Protein AF-A0A7V9H0N5-F1 (afdb_monomer_lite)

Structure (mmCIF, N/CA/C/O backbone):
data_AF-A0A7V9H0N5-F1
#
_entry.id   AF-A0A7V9H0N5-F1
#
loop_
_atom_site.group_PDB
_atom_site.id
_atom_site.type_symbol
_atom_site.label_atom_id
_atom_site.label_alt_id
_atom_site.label_comp_id
_atom_site.label_asym_id
_atom_site.label_entity_id
_atom_site.label_seq_id
_atom_site.pdbx_PDB_ins_code
_atom_site.Cartn_x
_atom_site.Cartn_y
_atom_site.Cartn_z
_atom_site.occupancy
_atom_site.B_iso_or_equiv
_atom_site.auth_seq_id
_atom_site.auth_comp_id
_atom_site.auth_asym_id
_atom_site.auth_atom_id
_atom_site.pdbx_PDB_model_num
ATOM 1 N N . MET A 1 1 ? -103.494 5.065 17.550 1.00 41.44 1 MET A N 1
ATOM 2 C CA . MET A 1 1 ? -103.631 3.602 17.699 1.00 41.44 1 MET A CA 1
ATOM 3 C C . MET A 1 1 ? -102.426 2.940 17.059 1.00 41.44 1 MET A C 1
ATOM 5 O O . MET A 1 1 ? -102.157 3.242 15.909 1.00 41.44 1 MET A O 1
ATOM 9 N N . SER A 1 2 ? -101.741 2.107 17.848 1.00 44.66 2 SER A N 1
ATOM 10 C CA . SER A 1 2 ? -100.892 0.965 17.468 1.00 44.66 2 SER A CA 1
ATOM 11 C C . SER A 1 2 ? -99.693 1.228 16.536 1.00 44.66 2 SER A C 1
ATOM 13 O O . SER A 1 2 ? -99.854 1.553 15.372 1.00 44.66 2 SER A O 1
ATOM 15 N N . SER A 1 3 ? -98.457 1.212 17.047 1.00 48.31 3 SER A N 1
ATOM 16 C CA . SER A 1 3 ? -97.663 0.015 17.420 1.00 48.31 3 SER A CA 1
ATOM 17 C C . SER A 1 3 ? -96.768 -0.458 16.266 1.00 48.31 3 SER A C 1
ATOM 19 O O . SER A 1 3 ? -97.261 -0.843 15.218 1.00 48.31 3 SER A O 1
ATOM 21 N N . THR A 1 4 ? -95.444 -0.381 16.468 1.00 55.91 4 THR A N 1
ATOM 22 C CA . THR A 1 4 ? -94.530 -1.549 16.582 1.00 55.91 4 THR A CA 1
ATOM 23 C C . THR A 1 4 ? -94.068 -2.033 15.196 1.00 55.91 4 THR A C 1
ATOM 25 O O . THR A 1 4 ? -94.871 -2.461 14.385 1.00 55.91 4 THR A O 1
ATOM 28 N N . THR A 1 5 ? -92.792 -1.984 14.800 1.00 58.91 5 THR A N 1
ATOM 29 C CA . THR A 1 5 ? -91.718 -2.939 15.167 1.00 58.91 5 THR A CA 1
ATOM 30 C C . THR A 1 5 ? -90.490 -2.573 14.307 1.00 58.91 5 THR A C 1
ATOM 32 O O . THR A 1 5 ? -90.624 -2.426 13.100 1.00 58.91 5 THR A O 1
ATOM 35 N N . CYS A 1 6 ? -89.358 -2.164 14.887 1.00 52.78 6 CYS A N 1
ATOM 36 C CA . CYS A 1 6 ? -88.116 -2.937 15.083 1.00 52.78 6 CYS A CA 1
ATOM 37 C C . CYS A 1 6 ? -87.486 -3.598 13.836 1.00 52.78 6 CYS A C 1
ATOM 39 O O . CYS A 1 6 ? -88.023 -4.580 13.339 1.00 52.78 6 CYS A O 1
ATOM 41 N N . TYR A 1 7 ? -86.275 -3.154 13.459 1.00 54.81 7 TYR A N 1
ATOM 42 C CA . TYR A 1 7 ? -85.090 -3.983 13.139 1.00 54.81 7 TYR A CA 1
ATOM 43 C C . TYR A 1 7 ? -83.885 -3.047 12.868 1.00 54.81 7 TYR A C 1
ATOM 45 O O . TYR A 1 7 ? -84.085 -1.992 12.285 1.00 54.81 7 TYR A O 1
ATOM 53 N N . ARG A 1 8 ? -82.600 -3.311 13.130 1.00 56.47 8 ARG A N 1
ATOM 54 C CA . ARG A 1 8 ? -81.812 -4.070 14.119 1.00 56.47 8 ARG A CA 1
ATOM 55 C C . ARG A 1 8 ? -80.340 -3.853 13.696 1.00 56.47 8 ARG A C 1
ATOM 57 O O . ARG A 1 8 ? -80.036 -4.132 12.546 1.00 56.47 8 ARG A O 1
ATOM 64 N N . ARG A 1 9 ? -79.454 -3.538 14.663 1.00 52.78 9 ARG A N 1
ATOM 65 C CA . ARG A 1 9 ? -77.970 -3.738 14.675 1.00 52.78 9 ARG A CA 1
ATOM 66 C C . ARG A 1 9 ? -77.134 -2.987 13.619 1.00 52.78 9 ARG A C 1
ATOM 68 O O . ARG A 1 9 ? -77.563 -2.811 12.501 1.00 52.78 9 ARG A O 1
ATOM 75 N N . ALA A 1 10 ? -75.882 -2.597 13.852 1.00 53.53 10 ALA A N 1
ATOM 76 C CA . ALA A 1 10 ? -74.925 -2.756 14.950 1.00 53.53 10 ALA A CA 1
ATOM 77 C C . ALA A 1 10 ? -73.747 -1.791 14.695 1.00 53.53 10 ALA A C 1
ATOM 79 O O . ALA A 1 10 ? -73.528 -1.392 13.557 1.00 53.53 10 ALA A O 1
ATOM 80 N N . GLY A 1 11 ? -72.936 -1.522 15.724 1.00 51.81 11 GLY A N 1
ATOM 81 C CA . GLY A 1 11 ? -71.591 -0.947 15.565 1.00 51.81 11 GLY A CA 1
ATOM 82 C C . GLY A 1 11 ? -71.388 0.280 16.452 1.00 51.81 11 GLY A C 1
ATOM 83 O O . GLY A 1 11 ? -71.611 1.394 16.019 1.00 51.81 11 GLY A O 1
ATOM 84 N N . ALA A 1 12 ? -71.232 0.137 17.766 1.00 56.91 12 ALA A N 1
ATOM 85 C CA . ALA A 1 12 ? -69.987 -0.233 18.440 1.00 56.91 12 ALA A CA 1
ATOM 86 C C . ALA A 1 12 ? -68.913 0.880 18.428 1.00 56.91 12 ALA A C 1
ATOM 88 O O . ALA A 1 12 ? -68.283 1.144 17.416 1.00 56.91 12 ALA A O 1
ATOM 89 N N . ARG A 1 13 ? -68.641 1.353 19.655 1.00 57.50 13 ARG A N 1
ATOM 90 C CA . ARG A 1 13 ? -67.353 1.807 20.221 1.00 57.50 13 ARG A CA 1
ATOM 91 C C . ARG A 1 13 ? -67.044 3.313 20.233 1.00 57.50 13 ARG A C 1
ATOM 93 O O . ARG A 1 13 ? -66.632 3.929 19.263 1.00 57.50 13 ARG A O 1
ATOM 100 N N . ARG A 1 14 ? -67.214 3.814 21.466 1.00 57.28 14 ARG A N 1
ATOM 101 C CA . ARG A 1 14 ? -66.541 4.911 22.177 1.00 57.28 14 ARG A CA 1
ATOM 102 C C . ARG A 1 14 ? -65.202 5.331 21.579 1.00 57.28 14 ARG A C 1
ATOM 104 O O . ARG A 1 14 ? -64.353 4.495 21.284 1.00 57.28 14 ARG A O 1
ATOM 111 N N . GLY A 1 15 ? -65.032 6.647 21.525 1.00 51.72 15 GLY A N 1
ATOM 112 C CA . GLY A 1 15 ? -63.828 7.304 21.060 1.00 51.72 15 GLY A CA 1
ATOM 113 C C . GLY A 1 15 ? -62.589 7.040 21.909 1.00 51.72 15 GLY A C 1
ATOM 114 O O . GLY A 1 15 ? -62.634 6.685 23.087 1.00 51.72 15 GLY A O 1
ATOM 115 N N . SER A 1 16 ? -61.461 7.280 21.261 1.00 52.88 16 SER A N 1
ATOM 116 C CA . SER A 1 16 ? -60.188 7.639 21.868 1.00 52.88 16 SER A CA 1
ATOM 117 C C . SER A 1 16 ? -59.547 8.689 20.952 1.00 52.88 16 SER A C 1
ATOM 119 O O . SER A 1 16 ? -59.675 8.569 19.731 1.00 52.88 16 SER A O 1
ATOM 121 N N . PRO A 1 17 ? -58.920 9.741 21.500 1.00 58.66 17 PRO A N 1
ATOM 122 C CA . PRO A 1 17 ? -58.321 10.803 20.708 1.00 58.66 17 PRO A CA 1
ATOM 123 C C . PRO A 1 17 ? -56.964 10.306 20.209 1.00 58.66 17 PRO A C 1
ATOM 125 O O . PRO A 1 17 ? -56.058 10.080 21.008 1.00 58.66 17 PRO A O 1
ATOM 128 N N . VAL A 1 18 ? -56.816 10.094 18.902 1.00 53.38 18 VAL A N 1
ATOM 129 C CA . VAL A 1 18 ? -55.550 9.623 18.331 1.00 53.38 18 VAL A CA 1
ATOM 130 C C . VAL A 1 18 ? -55.156 10.482 17.138 1.00 53.38 18 VAL A C 1
ATOM 132 O O . VAL A 1 18 ? -55.964 10.762 16.261 1.00 53.38 18 VAL A O 1
ATOM 135 N N . ALA A 1 19 ? -53.870 10.833 17.160 1.00 52.66 19 ALA A N 1
ATOM 136 C CA . ALA A 1 19 ? -53.061 11.421 16.104 1.00 52.66 19 ALA A CA 1
ATOM 137 C C . ALA A 1 19 ? -53.310 12.906 15.799 1.00 52.66 19 ALA A C 1
ATOM 139 O O . ALA A 1 19 ? -53.902 13.287 14.795 1.00 52.66 19 ALA A O 1
ATOM 140 N N . ARG A 1 20 ? -52.671 13.762 16.611 1.00 53.19 20 ARG A N 1
ATOM 141 C CA . ARG A 1 20 ? -51.925 14.879 16.022 1.00 53.19 20 ARG A CA 1
ATOM 142 C C . ARG A 1 20 ? -50.905 14.260 15.071 1.00 53.19 20 ARG A C 1
ATOM 144 O O . ARG A 1 20 ? -49.973 13.594 15.515 1.00 53.19 20 ARG A O 1
ATOM 151 N N . GLU A 1 21 ? -51.134 14.432 13.782 1.00 54.88 21 GLU A N 1
ATOM 152 C CA . GLU A 1 21 ? -50.185 14.100 12.733 1.00 54.88 21 GLU A CA 1
ATOM 153 C C . GLU A 1 21 ? -49.039 15.113 12.825 1.00 54.88 21 GLU A C 1
ATOM 155 O O . GLU A 1 21 ? -49.048 16.185 12.221 1.00 54.88 21 GLU A O 1
ATOM 160 N N . ASP A 1 22 ? -48.086 14.799 13.702 1.00 51.12 22 ASP A N 1
ATOM 161 C CA . ASP A 1 22 ? -46.785 15.442 13.813 1.00 51.12 22 ASP A CA 1
ATOM 162 C C . ASP A 1 22 ? -46.034 15.127 12.514 1.00 51.12 22 ASP A C 1
ATOM 164 O O . ASP A 1 22 ? -45.249 14.181 12.422 1.00 51.12 22 ASP A O 1
ATOM 168 N N . ARG A 1 23 ? -46.355 15.882 11.455 1.00 58.12 23 ARG A N 1
ATOM 169 C CA . ARG A 1 23 ? -45.582 15.945 10.218 1.00 58.12 23 ARG A CA 1
ATOM 170 C C . ARG A 1 23 ? -44.240 16.562 10.586 1.00 58.12 23 ARG A C 1
ATOM 172 O O . ARG A 1 23 ? -43.990 17.741 10.349 1.00 58.12 23 ARG A O 1
ATOM 179 N N . ARG A 1 24 ? -43.369 15.743 11.175 1.00 57.72 24 ARG A N 1
ATOM 180 C CA . ARG A 1 24 ? -41.942 16.009 11.269 1.00 57.72 24 ARG A CA 1
ATOM 181 C C . ARG A 1 24 ? -41.441 16.055 9.846 1.00 57.72 24 ARG A C 1
ATOM 183 O O . ARG A 1 24 ? -41.150 15.038 9.220 1.00 57.72 24 ARG A O 1
ATOM 190 N N . VAL A 1 25 ? -41.434 17.269 9.320 1.00 57.31 25 VAL A N 1
ATOM 191 C CA . VAL A 1 25 ? -40.698 17.628 8.130 1.00 57.31 25 VAL A CA 1
ATOM 192 C C . VAL A 1 25 ? -39.266 17.197 8.409 1.00 57.31 25 VAL A C 1
ATOM 194 O O . VAL A 1 25 ? -38.568 17.792 9.225 1.00 57.31 25 VAL A O 1
ATOM 197 N N . ARG A 1 26 ? -38.863 16.096 7.779 1.00 58.19 26 ARG A N 1
ATOM 198 C CA . ARG A 1 26 ? -37.488 15.620 7.759 1.00 58.19 26 ARG A CA 1
ATOM 199 C C . ARG A 1 26 ? -36.699 16.584 6.866 1.00 58.19 26 ARG A C 1
ATOM 201 O O . ARG A 1 26 ? -36.417 16.303 5.707 1.00 58.19 26 ARG A O 1
ATOM 208 N N . LEU A 1 27 ? -36.458 17.778 7.394 1.00 60.97 27 LEU A N 1
ATOM 209 C CA . LEU A 1 27 ? -35.547 18.779 6.859 1.00 60.97 27 LEU A CA 1
ATOM 210 C C . LEU A 1 27 ? -34.153 18.386 7.327 1.00 60.97 27 LEU A C 1
ATOM 212 O O . LEU A 1 27 ? -33.704 18.855 8.356 1.00 60.97 27 LEU A O 1
ATOM 216 N N . ASP A 1 28 ? -33.531 17.468 6.597 1.00 58.91 28 ASP A N 1
ATOM 217 C CA . ASP A 1 28 ? -32.073 17.370 6.517 1.00 58.91 28 ASP A CA 1
ATOM 218 C C . ASP A 1 28 ? -31.719 16.485 5.321 1.00 58.91 28 ASP A C 1
ATOM 220 O O . ASP A 1 28 ? -31.425 15.294 5.402 1.00 58.91 28 ASP A O 1
ATOM 224 N N . SER A 1 29 ? -31.814 17.085 4.144 1.00 61.47 29 SER A N 1
ATOM 225 C CA . SER A 1 29 ? -30.901 16.757 3.060 1.00 61.47 29 SER A CA 1
ATOM 226 C C . SER A 1 29 ? -30.242 18.075 2.702 1.00 61.47 29 SER A C 1
ATOM 228 O O . SER A 1 29 ? -30.957 18.982 2.266 1.00 61.47 29 SER A O 1
ATOM 230 N N . PRO A 1 30 ? -28.930 18.243 2.936 1.00 55.75 30 PRO A N 1
ATOM 231 C CA . PRO A 1 30 ? -28.251 19.439 2.480 1.00 55.75 30 PRO A CA 1
ATOM 232 C C . PRO A 1 30 ? -28.384 19.486 0.957 1.00 55.75 30 PRO A C 1
ATOM 234 O O . PRO A 1 30 ? -27.825 18.668 0.229 1.00 55.75 30 PRO A O 1
ATOM 237 N N . VAL A 1 31 ? -29.201 20.425 0.481 1.00 59.47 31 VAL A N 1
ATOM 238 C CA . VAL A 1 31 ? -29.258 20.810 -0.924 1.00 59.47 31 VAL A CA 1
ATOM 239 C C . VAL A 1 31 ? -27.922 21.468 -1.215 1.00 59.47 31 VAL A C 1
ATOM 241 O O . VAL A 1 31 ? -27.696 22.602 -0.807 1.00 59.47 31 VAL A O 1
ATOM 244 N N . ASP A 1 32 ? -27.030 20.736 -1.870 1.00 60.22 32 ASP A N 1
ATOM 245 C CA . ASP A 1 32 ? -25.724 21.228 -2.292 1.00 60.22 32 ASP A CA 1
ATOM 246 C C . ASP A 1 32 ? -25.934 22.224 -3.455 1.00 60.22 32 ASP A C 1
ATOM 248 O O . ASP A 1 32 ? -26.247 21.809 -4.577 1.00 60.22 32 ASP A O 1
ATOM 252 N N . PRO A 1 33 ? -25.841 23.555 -3.250 1.00 53.09 33 PRO A N 1
ATOM 253 C CA . PRO A 1 33 ? -26.214 24.539 -4.255 1.00 53.09 33 PRO A CA 1
ATOM 254 C C . PRO A 1 33 ? -24.982 24.946 -5.062 1.00 53.09 33 PRO A C 1
ATOM 256 O O . PRO A 1 33 ? -24.754 26.120 -5.352 1.00 53.09 33 PRO A O 1
ATOM 259 N N . ARG A 1 34 ? -24.151 23.970 -5.431 1.00 56.66 34 ARG A N 1
ATOM 260 C CA . ARG A 1 34 ? -23.042 24.178 -6.356 1.00 56.66 34 ARG A CA 1
ATOM 261 C C . ARG A 1 34 ? -23.197 23.205 -7.505 1.00 56.66 34 ARG A C 1
ATOM 263 O O . ARG A 1 34 ? -22.622 22.122 -7.525 1.00 56.66 34 ARG A O 1
ATOM 270 N N . ARG A 1 35 ? -23.955 23.653 -8.512 1.00 55.53 35 ARG A N 1
ATOM 271 C CA . ARG A 1 35 ? -23.778 23.227 -9.905 1.00 55.53 35 ARG A CA 1
ATOM 272 C C . ARG A 1 35 ? -22.300 23.387 -10.256 1.00 55.53 35 ARG A C 1
ATOM 274 O O . ARG A 1 35 ? -21.861 24.439 -10.712 1.00 55.53 35 ARG A O 1
ATOM 281 N N . SER A 1 36 ? -21.528 22.338 -10.005 1.00 53.75 36 SER A N 1
ATOM 282 C CA . SER A 1 36 ? -20.182 22.188 -10.522 1.00 53.75 36 SER A CA 1
ATOM 283 C C . SER A 1 36 ? -20.317 21.977 -12.024 1.00 53.75 36 SER A C 1
ATOM 285 O O . SER A 1 36 ? -20.489 20.860 -12.499 1.00 53.75 36 SER A O 1
ATOM 287 N N . PHE A 1 37 ? -20.230 23.075 -12.772 1.00 57.06 37 PHE A N 1
ATOM 288 C CA . PHE A 1 37 ? -20.016 23.089 -14.222 1.00 57.06 37 PHE A CA 1
ATOM 289 C C . PHE A 1 37 ? -18.691 22.426 -14.640 1.00 57.06 37 PHE A C 1
ATOM 291 O O . PHE A 1 37 ? -18.396 22.311 -15.826 1.00 57.06 37 PHE A O 1
ATOM 298 N N . VAL A 1 38 ? -17.894 21.947 -13.685 1.00 62.72 38 VAL A N 1
ATOM 299 C CA . VAL A 1 38 ? -16.748 21.093 -13.961 1.00 62.72 38 VAL A CA 1
ATOM 300 C C . VAL A 1 38 ? -17.259 19.662 -14.073 1.00 62.72 38 VAL A C 1
ATOM 302 O O . VAL A 1 38 ? -17.489 18.985 -13.068 1.00 62.72 38 VAL A O 1
ATOM 305 N N . ARG A 1 39 ? -17.431 19.207 -15.319 1.00 55.25 39 ARG A N 1
ATOM 306 C CA . ARG A 1 39 ? -17.467 17.789 -15.683 1.00 55.25 39 ARG A CA 1
ATOM 307 C C . ARG A 1 39 ? -16.162 17.182 -15.178 1.00 55.25 39 ARG A C 1
ATOM 309 O O . ARG A 1 39 ? -15.154 17.220 -15.876 1.00 55.25 39 ARG A O 1
ATOM 316 N N . ARG A 1 40 ? -16.146 16.695 -13.932 1.00 59.53 40 ARG A N 1
ATOM 317 C CA . ARG A 1 40 ? -15.041 15.865 -13.451 1.00 59.53 40 ARG A CA 1
ATOM 318 C C . ARG A 1 40 ? -14.939 14.722 -14.458 1.00 59.53 40 ARG A C 1
ATOM 320 O O . ARG A 1 40 ? -15.965 14.074 -14.686 1.00 59.53 40 ARG A O 1
ATOM 327 N N . PRO A 1 41 ? -13.796 14.519 -15.131 1.00 60.31 41 PRO A N 1
ATOM 328 C CA . PRO A 1 41 ? -13.643 13.356 -15.985 1.00 60.31 41 PRO A CA 1
ATOM 329 C C . PRO A 1 41 ? -13.932 12.142 -15.103 1.00 60.31 41 PRO A C 1
ATOM 331 O O . PRO A 1 41 ? -13.236 11.909 -14.115 1.00 60.31 41 PRO A O 1
ATOM 334 N N . ALA A 1 42 ? -15.040 11.456 -15.390 1.00 59.91 42 ALA A N 1
ATOM 335 C CA . ALA A 1 42 ? -15.424 10.234 -14.709 1.00 59.91 42 ALA A CA 1
ATOM 336 C C . ALA A 1 42 ? -14.419 9.177 -15.159 1.00 59.91 42 ALA A C 1
ATOM 338 O O . ALA A 1 42 ? -14.580 8.535 -16.193 1.00 59.91 42 ALA A O 1
ATOM 339 N N . TYR A 1 43 ? -13.298 9.129 -14.448 1.00 60.91 43 TYR A N 1
ATOM 340 C CA . TYR A 1 43 ? -12.257 8.150 -14.658 1.00 60.91 43 TYR A CA 1
ATOM 341 C C . TYR A 1 43 ? -12.810 6.798 -14.221 1.00 60.91 43 TYR A C 1
ATOM 343 O O . TYR A 1 43 ? -13.161 6.628 -13.053 1.00 60.91 43 TYR A O 1
ATOM 351 N N . ASP A 1 44 ? -12.948 5.884 -15.178 1.00 65.12 44 ASP A N 1
ATOM 352 C CA . ASP A 1 44 ? -13.618 4.604 -14.990 1.00 65.12 44 ASP A CA 1
ATOM 353 C C . ASP A 1 44 ? -12.823 3.718 -14.007 1.00 65.12 44 ASP A C 1
ATOM 355 O O . ASP A 1 44 ? -11.687 3.310 -14.298 1.00 65.12 44 ASP A O 1
ATOM 359 N N . PRO A 1 45 ? -13.357 3.454 -12.801 1.00 62.72 45 PRO A N 1
ATOM 360 C CA . PRO A 1 45 ? -12.619 2.768 -11.757 1.00 62.72 45 PRO A CA 1
ATOM 361 C C . PRO A 1 45 ? -12.337 1.293 -12.084 1.00 62.72 45 PRO A C 1
ATOM 363 O O . PRO A 1 45 ? -11.425 0.711 -11.484 1.00 62.72 45 PRO A O 1
ATOM 366 N N . ASP A 1 46 ? -13.034 0.684 -13.035 1.00 68.12 46 ASP A N 1
ATOM 367 C CA . ASP A 1 46 ? -12.895 -0.748 -13.306 1.00 68.12 46 ASP A CA 1
ATOM 368 C C . ASP A 1 46 ? -11.689 -1.069 -14.201 1.00 68.12 46 ASP A C 1
ATOM 370 O O . ASP A 1 46 ? -10.992 -2.066 -13.981 1.00 68.12 46 ASP A O 1
ATOM 374 N N . ILE A 1 47 ? -11.358 -0.186 -15.150 1.00 68.19 47 ILE A N 1
ATOM 375 C CA . ILE A 1 47 ? -10.188 -0.339 -16.036 1.00 68.19 47 ILE A CA 1
ATOM 376 C C . ILE A 1 47 ? -8.880 -0.191 -15.253 1.00 68.19 47 ILE A C 1
ATOM 378 O O . ILE A 1 47 ? -7.923 -0.945 -15.441 1.00 68.19 47 ILE A O 1
ATOM 382 N N . PHE A 1 48 ? -8.846 0.756 -14.321 1.00 65.12 48 PHE A N 1
ATOM 383 C CA . PHE A 1 48 ? -7.659 1.023 -13.521 1.00 65.12 48 PHE A CA 1
ATOM 384 C C . PHE A 1 48 ? -7.402 -0.051 -12.457 1.00 65.12 48 PHE A C 1
ATOM 386 O O . PHE A 1 48 ? -6.249 -0.394 -12.214 1.00 65.12 48 PHE A O 1
ATOM 393 N N . GLY A 1 49 ? -8.450 -0.631 -11.857 1.00 67.75 49 GLY A N 1
ATOM 394 C CA . GLY A 1 49 ? -8.289 -1.716 -10.880 1.00 67.75 49 GLY A CA 1
ATOM 395 C C . GLY A 1 49 ? -7.596 -2.941 -11.484 1.00 67.75 49 GLY A C 1
ATOM 396 O O . GLY A 1 49 ? -6.653 -3.476 -10.901 1.00 67.75 49 GLY A O 1
ATOM 397 N N . GLN A 1 50 ? -8.002 -3.312 -12.700 1.00 73.25 50 GLN A N 1
ATOM 398 C CA . GLN A 1 50 ? -7.392 -4.405 -13.461 1.00 73.25 50 GLN A CA 1
ATOM 399 C C . GLN A 1 50 ? -5.950 -4.085 -13.884 1.00 73.25 50 GLN A C 1
ATOM 401 O O . GLN A 1 50 ? -5.086 -4.965 -13.871 1.00 73.25 50 GLN A O 1
ATOM 406 N N . LEU A 1 51 ? -5.662 -2.823 -14.230 1.00 71.44 51 LEU A N 1
ATOM 407 C CA . LEU A 1 51 ? -4.311 -2.375 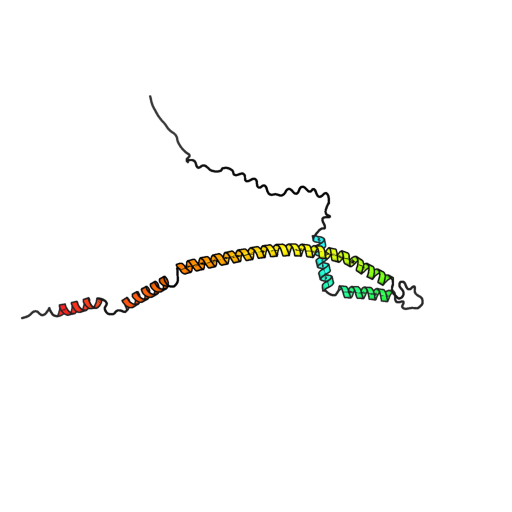-14.568 1.00 71.44 51 LEU A CA 1
ATOM 408 C C . LEU A 1 51 ? -3.372 -2.439 -13.354 1.00 71.44 51 LEU A C 1
ATOM 410 O O . LEU A 1 51 ? -2.271 -2.976 -13.471 1.00 71.44 51 LEU A O 1
ATOM 414 N N . SER A 1 52 ? -3.808 -1.958 -12.185 1.00 68.69 52 SER A N 1
ATOM 415 C CA . SER A 1 52 ? -3.022 -2.013 -10.946 1.00 68.69 52 SER A CA 1
ATOM 416 C C . SER A 1 52 ? -2.701 -3.448 -10.534 1.00 68.69 52 SER A C 1
ATOM 418 O O . SER A 1 52 ? -1.564 -3.740 -10.171 1.00 68.69 52 SER A O 1
ATOM 420 N N . GLU A 1 53 ? -3.665 -4.363 -10.637 1.00 76.06 53 GLU A N 1
ATOM 421 C CA . GLU A 1 53 ? -3.445 -5.774 -10.315 1.00 76.06 53 GLU A CA 1
ATOM 422 C C . GLU A 1 53 ? -2.433 -6.432 -11.267 1.00 76.06 53 GLU A C 1
ATOM 424 O O . GLU A 1 53 ? -1.585 -7.224 -10.844 1.00 76.06 53 GLU A O 1
ATOM 429 N N . ARG A 1 54 ? -2.469 -6.067 -12.555 1.00 76.44 54 ARG A N 1
ATOM 430 C CA . ARG A 1 54 ? -1.472 -6.509 -13.538 1.00 76.44 54 ARG A CA 1
ATOM 431 C C . ARG A 1 54 ? -0.086 -5.964 -13.228 1.00 76.44 54 ARG A C 1
ATOM 433 O O . ARG A 1 54 ? 0.868 -6.735 -13.248 1.00 76.44 54 ARG A O 1
ATOM 440 N N . ILE A 1 55 ? 0.029 -4.670 -12.930 1.00 75.38 55 ILE A N 1
ATOM 441 C CA . ILE A 1 55 ? 1.311 -4.019 -12.625 1.00 75.38 55 ILE A CA 1
ATOM 442 C C . ILE A 1 55 ? 1.919 -4.600 -11.342 1.00 75.38 55 ILE A C 1
ATOM 444 O O . ILE A 1 55 ? 3.100 -4.940 -11.332 1.00 75.38 55 ILE A O 1
ATOM 448 N N . ALA A 1 56 ? 1.117 -4.796 -10.292 1.00 77.88 56 ALA A N 1
ATOM 449 C CA . ALA A 1 56 ? 1.573 -5.392 -9.037 1.00 77.88 56 ALA A CA 1
ATOM 450 C C . ALA A 1 56 ? 2.128 -6.811 -9.248 1.00 77.88 56 ALA A C 1
ATOM 452 O O . ALA A 1 56 ? 3.239 -7.121 -8.812 1.00 77.88 56 ALA A O 1
ATOM 453 N N . ARG A 1 57 ? 1.408 -7.657 -10.000 1.00 78.50 57 ARG A N 1
ATOM 454 C CA . ARG A 1 57 ? 1.892 -8.998 -10.367 1.00 78.50 57 ARG A CA 1
ATOM 455 C C . ARG A 1 57 ? 3.133 -8.950 -11.262 1.00 78.50 57 ARG A C 1
ATOM 457 O O . ARG A 1 57 ? 4.004 -9.812 -11.155 1.00 78.50 57 ARG A O 1
ATOM 464 N N . PHE A 1 58 ? 3.241 -7.949 -12.127 1.00 78.38 58 PHE A N 1
ATOM 465 C CA . PHE A 1 58 ? 4.359 -7.805 -13.054 1.00 78.38 58 PHE A CA 1
ATOM 466 C C . PHE A 1 58 ? 5.666 -7.394 -12.355 1.00 78.38 58 PHE A C 1
ATOM 468 O O . PHE A 1 58 ? 6.713 -7.976 -12.642 1.00 78.38 58 PHE A O 1
ATOM 475 N N . ILE A 1 59 ? 5.602 -6.462 -11.398 1.00 79.50 59 ILE A N 1
ATOM 476 C CA . ILE A 1 59 ? 6.764 -5.998 -10.621 1.00 79.50 59 ILE A CA 1
ATOM 477 C C . ILE A 1 59 ? 7.206 -7.060 -9.598 1.00 79.50 59 ILE A C 1
ATOM 479 O O . ILE A 1 59 ? 8.400 -7.314 -9.462 1.00 79.50 59 ILE A O 1
ATOM 483 N N . GLY A 1 60 ? 6.265 -7.741 -8.933 1.00 73.25 60 GLY A N 1
ATOM 484 C CA . GLY A 1 60 ? 6.579 -8.716 -7.878 1.00 73.25 60 GLY A CA 1
ATOM 485 C C . GLY A 1 60 ? 7.222 -10.027 -8.352 1.00 73.25 60 GLY A C 1
ATOM 486 O O . GLY A 1 60 ? 7.872 -10.706 -7.565 1.00 73.25 60 GLY A O 1
ATOM 487 N N . THR A 1 61 ? 7.087 -10.392 -9.632 1.00 81.06 61 THR A N 1
ATOM 488 C CA . THR A 1 61 ? 7.534 -11.710 -10.138 1.00 81.06 61 THR A CA 1
ATOM 489 C C . THR A 1 61 ? 8.984 -11.701 -10.665 1.00 81.06 61 THR A C 1
ATOM 491 O O . THR A 1 61 ? 9.455 -12.705 -11.189 1.00 81.06 61 THR A O 1
ATOM 494 N N . GLY A 1 62 ? 9.709 -10.573 -10.630 1.00 83.25 62 GLY A N 1
ATOM 495 C CA . GLY A 1 62 ? 11.085 -10.453 -11.163 1.00 83.25 62 GLY A CA 1
ATOM 496 C C . GLY A 1 62 ? 11.216 -10.551 -12.698 1.00 83.25 62 GLY A C 1
ATOM 497 O O . GLY A 1 62 ? 12.244 -10.192 -13.268 1.00 83.25 62 GLY A O 1
ATOM 498 N N . ARG A 1 63 ? 10.149 -10.962 -13.396 1.00 85.56 63 ARG A N 1
ATOM 499 C CA . ARG A 1 63 ? 10.066 -11.100 -14.864 1.00 85.56 63 ARG A CA 1
ATOM 500 C C . ARG A 1 63 ? 10.307 -9.787 -15.611 1.00 85.56 63 ARG A C 1
ATOM 502 O O . ARG A 1 63 ? 10.813 -9.821 -16.729 1.00 85.56 63 ARG A O 1
ATOM 509 N N . PHE A 1 64 ? 9.975 -8.647 -15.001 1.00 85.69 64 PHE A N 1
ATOM 510 C CA . PHE A 1 64 ? 10.254 -7.326 -15.569 1.00 85.69 64 PHE A CA 1
ATOM 511 C C . PHE A 1 64 ? 11.753 -7.096 -15.778 1.00 85.69 64 PHE A C 1
ATOM 513 O O . PHE A 1 64 ? 12.155 -6.673 -16.858 1.00 85.69 64 PHE A O 1
ATOM 520 N N . LEU A 1 65 ? 12.575 -7.432 -14.777 1.00 87.81 65 LEU A N 1
ATOM 521 C CA . LEU A 1 65 ? 14.027 -7.271 -14.860 1.00 87.81 65 LEU A CA 1
ATOM 522 C C . LEU A 1 65 ? 14.601 -8.135 -15.982 1.00 87.81 65 LEU A C 1
ATOM 524 O O . LEU A 1 65 ? 15.358 -7.634 -16.803 1.00 87.81 65 LEU A O 1
ATOM 528 N N . VAL A 1 66 ? 14.160 -9.393 -16.080 1.00 90.75 66 VAL A N 1
ATOM 529 C CA . VAL A 1 66 ? 14.578 -10.305 -17.156 1.00 90.75 66 VAL A CA 1
ATOM 530 C C . VAL A 1 66 ? 14.240 -9.728 -18.532 1.00 90.75 66 VAL A C 1
ATOM 532 O O . VAL A 1 66 ? 15.102 -9.689 -19.405 1.00 90.75 66 VAL A O 1
ATOM 535 N N . TYR A 1 67 ? 13.012 -9.240 -18.727 1.00 90.44 67 TYR A N 1
ATOM 536 C CA . TYR A 1 67 ? 12.601 -8.633 -19.995 1.00 90.44 67 TYR A CA 1
ATOM 537 C C . TYR A 1 67 ? 13.433 -7.388 -20.337 1.00 90.44 67 TYR A C 1
ATOM 539 O O . TYR A 1 67 ? 13.925 -7.273 -21.457 1.00 90.44 67 TYR A O 1
ATOM 547 N N . MET A 1 68 ? 13.649 -6.491 -19.368 1.00 89.88 68 MET A N 1
ATOM 548 C CA . MET A 1 68 ? 14.469 -5.289 -19.555 1.00 89.88 68 MET A CA 1
ATOM 549 C C . MET A 1 68 ? 15.912 -5.632 -19.934 1.00 89.88 68 MET A C 1
ATOM 551 O O . MET A 1 68 ? 16.456 -5.047 -20.868 1.00 89.88 68 MET A O 1
ATOM 555 N N . THR A 1 69 ? 16.520 -6.613 -19.265 1.00 91.31 69 THR A N 1
ATOM 556 C CA . THR A 1 69 ? 17.873 -7.077 -19.589 1.00 91.31 69 THR A CA 1
ATOM 557 C C . THR A 1 69 ? 17.942 -7.683 -20.987 1.00 91.31 69 THR A C 1
ATOM 559 O O . THR A 1 69 ? 18.880 -7.389 -21.722 1.00 91.31 69 THR A O 1
ATOM 562 N N . VAL A 1 70 ? 16.948 -8.482 -21.390 1.00 94.31 70 VAL A N 1
ATOM 563 C CA . VAL A 1 70 ? 16.890 -9.061 -22.742 1.00 94.31 70 VAL A CA 1
ATOM 564 C C . VAL A 1 70 ? 16.786 -7.970 -23.805 1.00 94.31 70 VAL A C 1
ATOM 566 O O . VAL A 1 70 ? 17.513 -8.032 -24.788 1.00 94.31 70 VAL A O 1
ATOM 569 N N . VAL A 1 71 ? 15.940 -6.955 -23.613 1.00 91.31 71 VAL A N 1
ATOM 570 C CA . VAL A 1 71 ? 15.807 -5.839 -24.566 1.00 91.31 71 VAL A CA 1
ATOM 571 C C . VAL A 1 71 ? 17.130 -5.088 -24.728 1.00 91.31 71 VAL A C 1
ATOM 573 O O . VAL A 1 71 ? 17.559 -4.852 -25.856 1.00 91.31 71 VAL A O 1
ATOM 576 N N . VAL A 1 72 ? 17.806 -4.766 -23.620 1.00 90.44 72 VAL A N 1
ATOM 577 C CA . VAL A 1 72 ? 19.128 -4.116 -23.647 1.00 90.44 72 VAL A CA 1
ATOM 578 C C . VAL A 1 72 ? 20.154 -4.997 -24.362 1.00 90.44 72 VAL A C 1
ATOM 580 O O . VAL A 1 72 ? 20.888 -4.518 -25.220 1.00 90.44 72 VAL A O 1
ATOM 583 N N . LEU A 1 73 ? 20.179 -6.296 -24.062 1.00 90.38 73 LEU A N 1
ATOM 584 C CA . LEU A 1 73 ? 21.115 -7.244 -24.662 1.00 90.38 73 LEU A CA 1
ATOM 585 C C . LEU A 1 73 ? 20.875 -7.412 -26.170 1.00 90.38 73 LEU A C 1
ATOM 587 O O . LEU A 1 73 ? 21.828 -7.395 -26.940 1.00 90.38 73 LEU A O 1
ATOM 591 N N . VAL A 1 74 ? 19.614 -7.509 -26.603 1.00 89.06 74 VAL A N 1
ATOM 592 C CA . VAL A 1 74 ? 19.238 -7.554 -28.024 1.00 89.06 74 VAL A CA 1
ATOM 593 C C . VAL A 1 74 ? 19.652 -6.267 -28.735 1.00 89.06 74 VAL A C 1
ATOM 595 O O . VAL A 1 74 ? 20.195 -6.345 -29.833 1.00 89.06 74 VAL A O 1
ATOM 598 N N . TRP A 1 75 ? 19.462 -5.098 -28.114 1.00 86.19 75 TRP A N 1
ATOM 599 C CA . TRP A 1 75 ? 19.886 -3.817 -28.689 1.00 86.19 75 TRP A CA 1
ATOM 600 C C . TRP A 1 75 ? 21.400 -3.738 -28.875 1.00 86.19 75 TRP A C 1
ATOM 602 O O . TRP A 1 75 ? 21.866 -3.310 -29.930 1.00 86.19 75 TRP A O 1
ATOM 612 N N . ILE A 1 76 ? 22.162 -4.176 -27.868 1.00 83.81 76 ILE A N 1
ATOM 613 C CA . ILE A 1 76 ? 23.624 -4.232 -27.934 1.00 83.81 76 ILE A CA 1
ATOM 614 C C . ILE A 1 76 ? 24.056 -5.211 -29.028 1.00 83.81 76 ILE A C 1
ATOM 616 O O . ILE A 1 76 ? 24.860 -4.841 -29.869 1.00 83.81 76 ILE A O 1
ATOM 620 N N . ILE A 1 77 ? 23.501 -6.426 -29.082 1.00 83.38 77 ILE A N 1
ATOM 621 C CA . ILE A 1 77 ? 23.846 -7.423 -30.115 1.00 83.38 77 ILE A CA 1
ATOM 622 C C . ILE A 1 77 ? 23.506 -6.918 -31.523 1.00 83.38 77 ILE A C 1
ATOM 624 O O . ILE A 1 77 ? 24.249 -7.182 -32.462 1.00 83.38 77 ILE A O 1
ATOM 628 N N . TRP A 1 78 ? 22.395 -6.194 -31.673 1.00 78.94 78 TRP A N 1
ATOM 629 C CA . TRP A 1 78 ? 21.983 -5.608 -32.947 1.00 78.94 78 TRP A CA 1
ATOM 630 C C . TRP A 1 78 ? 22.908 -4.468 -33.396 1.00 78.94 78 TRP A C 1
ATOM 632 O O . TRP A 1 78 ? 23.155 -4.323 -34.591 1.00 78.94 78 TRP A O 1
ATOM 642 N N . ASN A 1 79 ? 23.413 -3.661 -32.455 1.00 77.06 79 ASN A N 1
ATOM 643 C CA . ASN A 1 79 ? 24.243 -2.491 -32.754 1.00 77.06 79 ASN A CA 1
ATOM 644 C C . ASN A 1 79 ? 25.749 -2.747 -32.730 1.00 77.06 79 ASN A C 1
ATOM 646 O O . ASN A 1 79 ? 26.469 -1.998 -33.377 1.00 77.06 79 ASN A O 1
ATOM 650 N N . VAL A 1 80 ? 26.241 -3.772 -32.027 1.00 74.81 80 VAL A N 1
ATOM 651 C CA . VAL A 1 80 ? 27.661 -4.148 -32.037 1.00 74.81 80 VAL A CA 1
ATOM 652 C C . VAL A 1 80 ? 27.959 -4.810 -33.385 1.00 74.81 80 VAL A C 1
ATOM 654 O O . VAL A 1 80 ? 27.520 -5.939 -33.629 1.00 74.81 80 VAL A O 1
ATOM 657 N N . PRO A 1 81 ? 28.677 -4.134 -34.298 1.00 62.12 81 PRO A N 1
ATOM 658 C CA . PRO A 1 81 ? 28.876 -4.652 -35.636 1.00 62.12 81 PRO A CA 1
ATOM 659 C C . PRO A 1 81 ? 29.831 -5.844 -35.576 1.00 62.12 81 PRO A C 1
ATOM 661 O O . PRO A 1 81 ? 30.979 -5.736 -35.153 1.00 62.12 81 PRO A O 1
ATOM 664 N N . VAL A 1 82 ? 29.392 -6.997 -36.075 1.00 56.41 82 VAL A N 1
ATOM 665 C CA . VAL A 1 82 ? 30.260 -8.168 -36.302 1.00 56.41 82 VAL A CA 1
ATOM 666 C C . VAL A 1 82 ? 31.118 -7.969 -37.575 1.00 56.41 82 VAL A C 1
ATOM 668 O O . VAL A 1 82 ? 31.323 -8.897 -38.351 1.00 56.41 82 VAL A O 1
ATOM 671 N N . GLY A 1 83 ? 31.605 -6.755 -37.864 1.00 53.78 83 GLY A N 1
ATOM 672 C CA . GLY A 1 83 ? 32.498 -6.536 -39.008 1.00 53.78 83 GLY A CA 1
ATOM 673 C C . GLY A 1 83 ? 32.795 -5.073 -39.374 1.00 53.78 83 GLY A C 1
ATOM 674 O O . GLY A 1 83 ? 31.984 -4.199 -39.079 1.00 53.78 83 GLY A O 1
ATOM 675 N N . PRO A 1 84 ? 33.933 -4.820 -40.054 1.00 55.06 84 PRO A N 1
ATOM 676 C CA . PRO A 1 84 ? 34.511 -3.485 -40.267 1.00 55.06 84 PRO A CA 1
ATOM 677 C C . PRO A 1 84 ? 33.751 -2.555 -41.235 1.00 55.06 84 PRO A C 1
ATOM 679 O O . PRO A 1 84 ? 34.032 -1.364 -41.239 1.00 55.06 84 PRO A O 1
ATOM 682 N N . ASP A 1 85 ? 32.776 -3.054 -42.007 1.00 59.31 85 ASP A N 1
ATOM 683 C CA . ASP A 1 85 ? 32.166 -2.311 -43.131 1.00 59.31 85 ASP A CA 1
ATOM 684 C C . ASP A 1 85 ? 30.626 -2.204 -43.077 1.00 59.31 85 ASP A C 1
ATOM 686 O O . ASP A 1 85 ? 29.958 -2.170 -44.113 1.00 59.31 85 ASP A O 1
ATOM 690 N N . ARG A 1 86 ? 29.999 -2.188 -41.892 1.00 56.56 86 ARG A N 1
ATOM 691 C CA . ARG A 1 86 ? 28.529 -2.056 -41.792 1.00 56.56 86 ARG A CA 1
ATOM 692 C C . ARG A 1 86 ? 28.114 -0.830 -40.997 1.00 56.56 86 ARG A C 1
ATOM 694 O O . ARG A 1 86 ? 28.676 -0.549 -39.947 1.00 56.56 86 ARG A O 1
ATOM 701 N N . ALA A 1 87 ? 27.109 -0.128 -41.526 1.00 57.44 87 ALA A N 1
ATOM 702 C CA . ALA A 1 87 ? 26.517 1.069 -40.942 1.00 57.44 87 ALA A CA 1
ATOM 703 C C . ALA A 1 87 ? 26.112 0.814 -39.484 1.00 57.44 87 ALA A C 1
ATOM 705 O O . ALA A 1 87 ? 25.162 0.082 -39.204 1.00 57.44 87 ALA A O 1
ATOM 706 N N . GLN A 1 88 ? 26.870 1.410 -38.571 1.00 62.59 88 GLN A N 1
ATOM 707 C CA . GLN A 1 88 ? 26.645 1.342 -37.137 1.00 62.59 88 GLN A CA 1
ATOM 708 C C . GLN A 1 88 ? 25.479 2.284 -36.825 1.00 62.59 88 GLN A C 1
ATOM 710 O O . GLN A 1 88 ? 25.618 3.499 -36.941 1.00 62.59 88 GLN A O 1
ATOM 715 N N . PHE A 1 89 ? 24.298 1.732 -36.538 1.00 64.12 89 PHE A N 1
ATOM 716 C CA . PHE A 1 89 ? 23.094 2.544 -36.318 1.00 64.12 89 PHE A CA 1
ATOM 717 C C . PHE A 1 89 ? 23.174 3.323 -34.988 1.00 64.12 89 PHE A C 1
ATOM 719 O O . PHE A 1 89 ? 22.656 4.434 -34.899 1.00 64.12 89 PHE A O 1
ATOM 726 N N . ASP A 1 90 ? 23.861 2.762 -33.982 1.00 71.25 90 ASP A N 1
ATOM 727 C CA . ASP A 1 90 ? 24.105 3.355 -32.660 1.00 71.25 90 ASP A CA 1
ATOM 728 C C . ASP A 1 90 ? 25.493 2.920 -32.135 1.00 71.25 90 ASP A C 1
ATOM 730 O O . ASP A 1 90 ? 25.636 1.875 -31.498 1.00 71.25 90 ASP A O 1
ATOM 734 N N . GLU A 1 91 ? 26.540 3.687 -32.459 1.00 71.38 91 GLU A N 1
ATOM 735 C CA . GLU A 1 91 ? 27.921 3.415 -32.029 1.00 71.38 91 GLU A CA 1
ATOM 736 C C . GLU A 1 91 ? 28.137 3.765 -30.542 1.00 71.38 91 GLU A C 1
ATOM 738 O O . GLU A 1 91 ? 27.406 4.570 -29.957 1.00 71.38 91 GLU A O 1
ATOM 743 N N . TYR A 1 92 ? 29.130 3.142 -29.898 1.00 66.06 92 TYR A N 1
ATOM 744 C CA . TYR A 1 92 ? 29.455 3.383 -28.486 1.00 66.06 92 TYR A CA 1
ATOM 745 C C . TYR A 1 92 ? 29.646 4.896 -28.249 1.00 66.06 92 TYR A C 1
ATOM 747 O O . TYR A 1 92 ? 30.541 5.474 -28.872 1.00 66.06 92 TYR A O 1
ATOM 755 N N . PRO A 1 93 ? 28.832 5.573 -27.404 1.00 68.38 93 PRO A N 1
ATOM 756 C CA . PRO A 1 93 ? 28.190 5.098 -26.166 1.00 68.38 93 PRO A CA 1
ATOM 757 C C . PRO A 1 93 ? 26.663 4.795 -26.200 1.00 68.38 93 PRO A C 1
ATOM 759 O O . PRO A 1 93 ? 26.006 4.927 -25.169 1.00 68.38 93 PRO A O 1
ATOM 762 N N . PHE A 1 94 ? 26.078 4.368 -27.325 1.00 82.44 94 PHE A N 1
ATOM 763 C CA . PHE A 1 94 ? 24.646 4.013 -27.454 1.00 82.44 94 PHE A CA 1
ATOM 764 C C . PHE A 1 94 ? 23.671 5.144 -27.051 1.00 82.44 94 PHE A C 1
ATOM 766 O O . PHE A 1 94 ? 22.930 5.064 -26.056 1.00 82.44 94 PHE A O 1
ATOM 773 N N . ILE A 1 95 ? 23.682 6.244 -27.809 1.00 84.81 95 ILE A N 1
ATOM 774 C CA . ILE A 1 95 ? 22.902 7.449 -27.493 1.00 84.81 95 ILE A CA 1
ATOM 775 C C . ILE A 1 95 ? 21.395 7.193 -27.578 1.00 84.81 95 ILE A C 1
ATOM 777 O O . ILE A 1 95 ? 20.642 7.683 -26.735 1.00 84.81 95 ILE A O 1
ATOM 781 N N . PHE A 1 96 ? 20.941 6.383 -28.537 1.00 85.75 96 PHE A N 1
ATOM 782 C CA . PHE A 1 96 ? 19.517 6.095 -28.709 1.00 85.75 96 PHE A CA 1
ATOM 783 C C . PHE A 1 96 ? 18.971 5.236 -27.572 1.00 85.75 96 PHE A C 1
ATOM 785 O O . PHE A 1 96 ? 17.895 5.534 -27.048 1.00 85.75 96 PHE A O 1
ATOM 792 N N . LEU A 1 97 ? 19.730 4.224 -27.136 1.00 88.00 97 LEU A N 1
ATOM 793 C CA . LEU A 1 97 ? 19.379 3.421 -25.963 1.00 88.00 97 LEU A CA 1
ATOM 794 C C . LEU A 1 97 ? 19.263 4.300 -24.713 1.00 88.00 97 LEU A C 1
ATOM 796 O O . LEU A 1 97 ? 18.295 4.199 -23.962 1.00 88.00 97 LEU A O 1
ATOM 800 N N . THR A 1 98 ? 20.207 5.219 -24.523 1.00 89.75 98 THR A N 1
ATOM 801 C CA . THR A 1 98 ? 20.208 6.135 -23.375 1.00 89.75 98 THR A CA 1
ATOM 802 C C . THR A 1 98 ? 19.028 7.113 -23.414 1.00 89.75 98 THR A C 1
ATOM 804 O O . THR A 1 98 ? 18.363 7.342 -22.398 1.00 89.75 98 THR A O 1
ATOM 807 N N . LEU A 1 99 ? 18.705 7.661 -24.587 1.00 90.50 99 LEU A N 1
ATOM 808 C CA . LEU A 1 99 ? 17.536 8.524 -24.775 1.00 90.50 99 LEU A CA 1
ATOM 809 C C . LEU A 1 99 ? 16.228 7.766 -24.514 1.00 90.50 99 LEU A C 1
ATOM 811 O O . LEU A 1 99 ? 15.349 8.280 -23.824 1.00 90.50 99 LEU A O 1
ATOM 815 N N . ALA A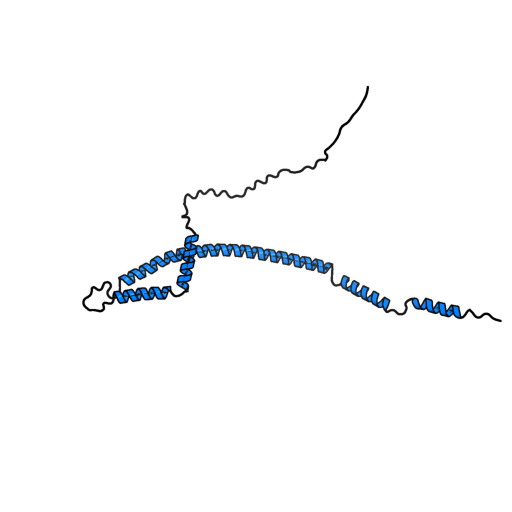 1 100 ? 16.117 6.526 -24.990 1.00 90.38 100 ALA A N 1
ATOM 816 C CA . ALA A 1 100 ? 14.950 5.690 -24.743 1.00 90.38 100 ALA A CA 1
ATOM 817 C C . ALA A 1 100 ? 14.778 5.371 -23.248 1.00 90.38 100 ALA A C 1
ATOM 819 O O . ALA A 1 100 ? 13.677 5.511 -22.716 1.00 90.38 100 ALA A O 1
ATOM 820 N N . LEU A 1 101 ? 15.858 5.004 -22.547 1.00 91.19 101 LEU A N 1
ATOM 821 C CA . LEU A 1 101 ? 15.819 4.712 -21.110 1.00 91.19 101 LEU A CA 1
ATOM 822 C C . LEU A 1 101 ? 15.507 5.955 -20.262 1.00 91.19 101 LEU A C 1
ATOM 824 O O . LEU A 1 101 ? 14.767 5.862 -19.281 1.00 91.19 101 LEU A O 1
ATOM 828 N N . SER A 1 102 ? 16.023 7.128 -20.637 1.00 94.19 102 SER A N 1
ATOM 829 C CA . SER A 1 102 ? 15.722 8.372 -19.913 1.00 94.19 102 SER A CA 1
ATOM 830 C C . SER A 1 102 ? 14.260 8.795 -20.089 1.00 94.19 102 SER A C 1
ATOM 832 O O . SER A 1 102 ? 13.590 9.132 -19.108 1.00 94.19 102 SER A O 1
ATOM 834 N N . LEU A 1 103 ? 13.717 8.673 -21.305 1.00 92.62 103 LEU A N 1
ATOM 835 C CA . LEU A 1 103 ? 12.288 8.847 -21.551 1.00 92.62 103 LEU A CA 1
ATOM 836 C C . LEU A 1 103 ? 11.461 7.820 -20.769 1.00 92.62 103 LEU A C 1
ATOM 838 O O . LEU A 1 103 ? 10.429 8.177 -20.195 1.00 92.62 103 LEU A O 1
ATOM 842 N N . GLN A 1 104 ? 11.926 6.567 -20.700 1.00 93.19 104 GLN A N 1
ATOM 843 C CA . GLN A 1 104 ? 11.248 5.515 -19.951 1.00 93.19 104 GLN A CA 1
ATOM 844 C C . GLN A 1 104 ? 11.067 5.886 -18.480 1.00 93.19 104 GLN A C 1
ATOM 846 O O . GLN A 1 104 ? 9.964 5.790 -17.937 1.00 93.19 104 GLN A O 1
ATOM 851 N N . ALA A 1 105 ? 12.139 6.349 -17.841 1.00 91.06 105 ALA A N 1
ATOM 852 C CA . ALA A 1 105 ? 12.091 6.801 -16.459 1.00 91.06 105 ALA A CA 1
ATOM 853 C C . ALA A 1 105 ? 11.128 7.990 -16.279 1.00 91.06 105 ALA A C 1
ATOM 855 O O . ALA A 1 105 ? 10.366 8.028 -15.311 1.00 91.06 105 ALA A O 1
ATOM 856 N N . SER A 1 106 ? 11.111 8.928 -17.232 1.00 95.06 106 SER A N 1
ATOM 857 C CA . SER A 1 106 ? 10.261 10.120 -17.172 1.00 95.06 106 SER A CA 1
ATOM 858 C C . SER A 1 106 ? 8.763 9.797 -17.233 1.00 95.06 106 SER A C 1
ATOM 860 O O . SER A 1 106 ? 7.997 10.353 -16.446 1.00 95.06 106 SER A O 1
ATOM 862 N N . TYR A 1 107 ? 8.329 8.871 -18.099 1.00 92.81 107 TYR A N 1
ATOM 863 C CA . TYR A 1 107 ? 6.906 8.505 -18.189 1.00 92.81 107 TYR A CA 1
ATOM 864 C C . TYR A 1 107 ? 6.460 7.537 -17.080 1.00 92.81 107 TYR A C 1
ATOM 866 O O . TYR A 1 107 ? 5.265 7.443 -16.783 1.00 92.81 107 TYR A O 1
ATOM 874 N N . ALA A 1 108 ? 7.394 6.824 -16.444 1.00 88.31 108 ALA A N 1
ATOM 875 C CA . ALA A 1 108 ? 7.072 5.927 -15.340 1.00 88.31 108 ALA A CA 1
ATOM 876 C C . ALA A 1 108 ? 6.514 6.692 -14.127 1.00 88.31 108 ALA A C 1
ATOM 878 O O . ALA A 1 108 ? 5.523 6.263 -13.537 1.00 88.31 108 ALA A O 1
ATOM 879 N N . ALA A 1 109 ? 7.091 7.851 -13.794 1.00 84.00 109 ALA A N 1
ATOM 880 C CA . ALA A 1 109 ? 6.667 8.678 -12.662 1.00 84.00 109 ALA A CA 1
ATOM 881 C C . ALA A 1 109 ? 5.164 9.052 -12.680 1.00 84.00 109 ALA A C 1
ATOM 883 O O . ALA A 1 109 ? 4.480 8.768 -11.696 1.00 84.00 109 ALA A O 1
ATOM 884 N N . PRO A 1 110 ? 4.589 9.614 -13.763 1.00 82.06 110 PRO A N 1
ATOM 885 C CA . PRO A 1 110 ? 3.165 9.946 -13.801 1.00 82.06 110 PRO A CA 1
ATOM 886 C C . PRO A 1 110 ? 2.250 8.715 -13.762 1.00 82.06 110 PRO A C 1
ATOM 888 O O . PRO A 1 110 ? 1.193 8.775 -13.135 1.00 82.06 110 PRO A O 1
ATOM 891 N N . LEU A 1 111 ? 2.643 7.585 -14.366 1.00 79.75 111 LEU A N 1
ATOM 892 C CA . LEU A 1 111 ? 1.870 6.338 -14.268 1.00 79.75 111 LEU A CA 1
ATOM 893 C C . LEU A 1 111 ? 1.842 5.793 -12.836 1.00 79.75 111 LEU A C 1
ATOM 895 O O . LEU A 1 111 ? 0.797 5.333 -12.375 1.00 79.75 111 LEU A O 1
ATOM 899 N N . ILE A 1 112 ? 2.967 5.880 -12.124 1.00 81.25 112 ILE A N 1
ATOM 900 C CA . ILE A 1 112 ? 3.064 5.486 -10.715 1.00 81.25 112 ILE A CA 1
ATOM 901 C C . ILE A 1 112 ? 2.236 6.433 -9.835 1.00 81.25 112 ILE A C 1
ATOM 903 O O . ILE A 1 112 ? 1.492 5.961 -8.981 1.00 81.25 112 ILE A O 1
ATOM 907 N N . LEU A 1 113 ? 2.286 7.747 -10.076 1.00 76.94 113 LEU A N 1
ATOM 908 C CA . LEU A 1 113 ? 1.485 8.733 -9.336 1.00 76.94 113 LEU A CA 1
ATOM 909 C C . LEU A 1 113 ? -0.023 8.507 -9.513 1.00 76.94 113 LEU A C 1
ATOM 911 O O . LEU A 1 113 ? -0.790 8.567 -8.551 1.00 76.94 113 LEU A O 1
ATOM 915 N N . LEU A 1 114 ? -0.458 8.187 -10.734 1.00 71.06 114 LEU A N 1
ATOM 916 C CA . LEU A 1 114 ? -1.839 7.786 -10.998 1.00 71.06 114 LEU A CA 1
ATOM 917 C C . LEU A 1 114 ? -2.191 6.491 -10.257 1.00 71.06 114 LEU A C 1
ATOM 919 O O . LEU A 1 114 ? -3.273 6.422 -9.678 1.00 71.06 114 LEU A O 1
ATOM 923 N N . ALA A 1 115 ? -1.281 5.506 -10.226 1.00 71.88 115 ALA A N 1
ATOM 924 C CA . ALA A 1 115 ? -1.442 4.249 -9.490 1.00 71.88 115 ALA A CA 1
ATOM 925 C C . ALA A 1 115 ? -1.625 4.466 -7.970 1.00 71.88 115 ALA A C 1
ATOM 927 O O . ALA A 1 115 ? -2.474 3.821 -7.351 1.00 71.88 115 ALA A O 1
ATOM 928 N N . GLN A 1 116 ? -0.862 5.394 -7.387 1.00 75.31 116 GLN A N 1
ATOM 929 C CA . GLN A 1 116 ? -0.820 5.667 -5.946 1.00 75.31 116 GLN A CA 1
ATOM 930 C C . GLN A 1 116 ? -2.038 6.448 -5.433 1.00 75.31 116 GLN A C 1
ATOM 932 O O . GLN A 1 116 ? -2.617 6.057 -4.421 1.00 75.31 116 GLN A O 1
ATOM 937 N N . ASN A 1 117 ? -2.518 7.461 -6.167 1.00 66.62 117 ASN A N 1
ATOM 938 C CA . ASN A 1 117 ? -3.648 8.313 -5.749 1.00 66.62 117 ASN A CA 1
ATOM 939 C C . ASN A 1 117 ? -4.930 7.540 -5.379 1.00 66.62 117 ASN A C 1
ATOM 941 O O . ASN A 1 117 ? -5.773 8.029 -4.626 1.00 66.62 117 ASN A O 1
ATOM 945 N N . ARG A 1 118 ? -5.113 6.325 -5.911 1.00 66.75 118 ARG A N 1
ATOM 946 C CA . ARG A 1 118 ? -6.260 5.473 -5.572 1.00 66.75 118 ARG A CA 1
ATOM 947 C C . ARG A 1 118 ? -5.975 4.450 -4.474 1.00 66.75 118 ARG A C 1
ATOM 949 O O . ARG A 1 118 ? -6.930 4.033 -3.817 1.00 66.75 118 ARG A O 1
ATOM 956 N N . GLN A 1 119 ? -4.719 4.058 -4.257 1.00 68.25 119 GLN A N 1
ATOM 957 C CA . GLN A 1 119 ? -4.365 3.321 -3.040 1.00 68.25 119 GLN A CA 1
ATOM 958 C C . GLN A 1 119 ? -4.694 4.190 -1.828 1.00 68.25 119 GLN A C 1
ATOM 960 O O . GLN A 1 119 ? -5.511 3.786 -1.013 1.00 68.25 119 GLN A O 1
ATOM 965 N N . GLU A 1 120 ? -4.272 5.456 -1.847 1.00 71.62 120 GLU A N 1
ATOM 966 C CA . GLU A 1 120 ? -4.593 6.426 -0.795 1.00 71.62 120 GLU A CA 1
ATOM 967 C C . GLU A 1 120 ? -6.105 6.641 -0.602 1.00 71.62 120 GLU A C 1
ATOM 969 O O . GLU A 1 120 ? -6.578 6.805 0.522 1.00 71.62 120 GLU A O 1
ATOM 974 N N . ALA A 1 121 ? -6.897 6.613 -1.682 1.00 71.06 121 ALA A N 1
ATOM 975 C CA . ALA A 1 121 ? -8.353 6.735 -1.592 1.00 71.06 121 ALA A CA 1
ATOM 976 C C . ALA A 1 121 ? -9.018 5.505 -0.944 1.00 71.06 121 ALA A C 1
ATOM 978 O O . ALA A 1 121 ? -9.959 5.664 -0.167 1.00 71.06 121 ALA A O 1
ATOM 979 N N . ARG A 1 122 ? -8.543 4.288 -1.247 1.00 77.06 122 ARG A N 1
ATOM 980 C CA . ARG A 1 122 ? -9.006 3.053 -0.587 1.00 77.06 122 ARG A CA 1
ATOM 981 C C . ARG A 1 122 ? -8.555 3.006 0.866 1.00 77.06 122 ARG A C 1
ATOM 983 O O . ARG A 1 122 ? -9.368 2.708 1.733 1.00 77.06 122 ARG A O 1
ATOM 990 N N . ASP A 1 123 ? -7.303 3.360 1.118 1.00 77.81 123 ASP A N 1
ATOM 991 C CA . ASP A 1 123 ? -6.727 3.397 2.457 1.00 77.81 123 ASP A CA 1
ATOM 992 C C . ASP A 1 123 ? -7.476 4.400 3.335 1.00 77.81 123 ASP A C 1
ATOM 994 O O . ASP A 1 123 ? -7.783 4.097 4.482 1.00 77.81 123 ASP A O 1
ATOM 998 N N . ARG A 1 124 ? -7.892 5.546 2.778 1.00 82.75 124 ARG A N 1
ATOM 999 C CA . ARG A 1 124 ? -8.758 6.503 3.478 1.00 82.75 124 ARG A CA 1
ATOM 1000 C C . ARG A 1 124 ? -10.103 5.893 3.877 1.00 82.75 124 ARG A C 1
ATOM 1002 O O . ARG A 1 124 ? -10.503 6.045 5.024 1.00 82.75 124 ARG A O 1
ATOM 1009 N N . VAL A 1 125 ? -10.785 5.198 2.964 1.00 81.44 125 VAL A N 1
ATOM 1010 C CA . VAL A 1 125 ? -12.078 4.556 3.268 1.00 81.44 125 VAL A CA 1
ATOM 1011 C C . VAL A 1 125 ? -11.915 3.461 4.322 1.00 81.44 125 VAL A C 1
ATOM 1013 O O . VAL A 1 125 ? -12.715 3.397 5.251 1.00 81.44 125 VAL A O 1
ATOM 1016 N N . ASN A 1 126 ? -10.870 2.639 4.215 1.00 85.50 126 ASN A N 1
ATOM 1017 C CA . ASN A 1 126 ? -10.572 1.613 5.212 1.00 85.50 126 ASN A CA 1
ATOM 1018 C C . ASN A 1 126 ? -10.281 2.242 6.582 1.00 85.50 126 ASN A C 1
ATOM 1020 O O . ASN A 1 126 ? -10.830 1.800 7.584 1.00 85.50 126 ASN A O 1
ATOM 1024 N N . MET A 1 127 ? -9.496 3.324 6.630 1.00 88.31 127 MET A N 1
ATOM 1025 C CA . MET A 1 127 ? -9.225 4.058 7.870 1.00 88.31 127 MET A CA 1
ATOM 1026 C C . MET A 1 127 ? -10.492 4.634 8.508 1.00 88.31 127 MET A C 1
ATOM 1028 O O . MET A 1 127 ? -10.611 4.636 9.731 1.00 88.31 127 MET A O 1
ATOM 1032 N N . ASP A 1 128 ? -11.427 5.145 7.708 1.00 90.44 128 ASP A N 1
ATOM 1033 C CA . ASP A 1 128 ? -12.691 5.674 8.223 1.00 90.44 128 ASP A CA 1
ATOM 1034 C C . ASP A 1 128 ? -13.591 4.550 8.761 1.00 90.44 128 ASP A C 1
ATOM 1036 O O . ASP A 1 128 ? -14.171 4.687 9.837 1.00 90.44 128 ASP A O 1
ATOM 1040 N N . GLN A 1 129 ? -13.639 3.401 8.080 1.00 91.81 129 GLN A N 1
ATOM 1041 C CA . GLN A 1 129 ? -14.358 2.218 8.566 1.00 91.81 129 GLN A CA 1
ATOM 1042 C C . GLN A 1 129 ? -13.758 1.661 9.860 1.00 91.81 129 GLN A C 1
ATOM 1044 O O . GLN A 1 129 ? -14.505 1.334 10.781 1.00 91.81 129 GLN A O 1
ATOM 1049 N N . ASP A 1 130 ? -12.431 1.599 9.962 1.00 92.00 130 ASP A N 1
ATOM 1050 C CA . ASP A 1 130 ? -11.739 1.153 11.172 1.00 92.00 130 ASP A CA 1
ATOM 1051 C C . ASP A 1 130 ? -12.013 2.088 12.353 1.00 92.00 130 ASP A C 1
ATOM 1053 O O . ASP A 1 130 ? -12.219 1.628 13.478 1.00 92.00 130 ASP A O 1
ATOM 1057 N N . ARG A 1 131 ? -12.080 3.405 12.113 1.00 92.25 131 ARG A N 1
ATOM 1058 C CA . ARG A 1 131 ? -12.475 4.380 13.143 1.00 92.25 131 ARG A CA 1
ATOM 1059 C C . ARG A 1 131 ? -13.889 4.119 13.650 1.00 92.25 131 ARG A C 1
ATOM 1061 O O . ARG A 1 131 ? -14.087 4.063 14.864 1.00 92.25 131 ARG A O 1
ATOM 1068 N N . ASP A 1 132 ? -14.848 3.924 12.747 1.00 94.19 132 ASP A N 1
ATOM 1069 C CA . ASP A 1 132 ? -16.238 3.631 13.106 1.00 94.19 132 ASP A CA 1
ATOM 1070 C C . ASP A 1 132 ? -16.369 2.294 13.845 1.00 94.19 132 ASP A C 1
ATOM 1072 O O . ASP A 1 132 ? -17.084 2.196 14.846 1.00 94.19 132 ASP A O 1
ATOM 1076 N N . ALA A 1 133 ? -15.666 1.260 13.380 1.00 93.19 133 ALA A N 1
ATOM 1077 C CA . ALA A 1 133 ? -15.636 -0.047 14.022 1.00 93.19 133 ALA A CA 1
ATOM 1078 C C . ALA A 1 133 ? -15.042 0.039 15.434 1.00 93.19 133 ALA A C 1
ATOM 1080 O O . ALA A 1 133 ? -15.622 -0.500 16.376 1.00 93.19 133 ALA A O 1
ATOM 1081 N N . ASN A 1 134 ? -13.942 0.775 15.608 1.00 94.06 134 ASN A N 1
ATOM 1082 C CA . ASN A 1 134 ? -13.312 0.967 16.911 1.00 94.06 134 ASN A CA 1
ATOM 1083 C C . ASN A 1 134 ? -14.205 1.767 17.873 1.00 94.06 134 ASN A C 1
ATOM 1085 O O . ASN A 1 134 ? -14.305 1.435 19.054 1.00 94.06 134 ASN A O 1
ATOM 1089 N N . ALA A 1 135 ? -14.909 2.788 17.374 1.00 94.38 135 ALA A N 1
ATOM 1090 C CA . ALA A 1 135 ? -15.878 3.538 18.170 1.00 94.38 135 ALA A CA 1
ATOM 1091 C C . ALA A 1 135 ? -17.030 2.642 18.662 1.00 94.38 135 ALA A C 1
ATOM 1093 O O . ALA A 1 135 ? -17.405 2.710 19.835 1.00 94.38 135 ALA A O 1
ATOM 1094 N N . ARG A 1 136 ? -17.552 1.759 17.797 1.00 94.25 136 ARG A N 1
ATOM 1095 C CA . ARG A 1 136 ? -18.577 0.768 18.172 1.00 94.25 136 ARG A CA 1
ATOM 1096 C C . ARG A 1 136 ? -18.043 -0.240 19.187 1.00 94.25 136 ARG A C 1
ATOM 1098 O O . ARG A 1 136 ? -18.680 -0.442 20.212 1.00 94.25 136 ARG A O 1
ATOM 1105 N N . ALA A 1 137 ? -16.845 -0.780 18.967 1.00 94.00 137 ALA A N 1
ATOM 1106 C CA . ALA A 1 137 ? -16.214 -1.721 19.891 1.00 94.00 137 ALA A CA 1
ATOM 1107 C C . ALA A 1 137 ? -16.008 -1.115 21.292 1.00 94.00 137 ALA A C 1
ATOM 1109 O O . ALA A 1 137 ? -16.266 -1.771 22.302 1.00 94.00 137 ALA A O 1
ATOM 1110 N N . HIS A 1 138 ? -15.601 0.157 21.373 1.00 95.69 138 HIS A N 1
ATOM 1111 C CA . HIS A 1 138 ? -15.512 0.871 22.646 1.00 95.69 138 HIS A CA 1
ATOM 1112 C C . HIS A 1 138 ? -16.877 1.024 23.330 1.00 95.69 138 HIS A C 1
ATOM 1114 O O . HIS A 1 138 ? -16.969 0.828 24.544 1.00 95.69 138 HIS A O 1
ATOM 1120 N N . ALA A 1 139 ? -17.931 1.356 22.581 1.00 94.88 139 ALA A N 1
ATOM 1121 C CA . ALA A 1 139 ? -19.283 1.473 23.125 1.00 94.88 139 ALA A CA 1
ATOM 1122 C C . ALA A 1 139 ? -19.819 0.122 23.630 1.00 94.88 139 ALA A C 1
ATOM 1124 O O . ALA A 1 139 ? -20.359 0.061 24.736 1.00 94.88 139 ALA A O 1
ATOM 1125 N N . ASP A 1 140 ? -19.604 -0.957 22.875 1.00 95.44 140 ASP A N 1
ATOM 1126 C CA . ASP A 1 140 ? -19.994 -2.317 23.255 1.00 95.44 140 ASP A CA 1
ATOM 1127 C C . ASP A 1 140 ? -19.255 -2.764 24.519 1.00 95.44 140 ASP A C 1
ATOM 1129 O O . ASP A 1 140 ? -19.865 -3.294 25.445 1.00 95.44 140 ASP A O 1
ATOM 1133 N N . MET A 1 141 ? -17.957 -2.467 24.624 1.00 95.56 141 MET A N 1
ATOM 1134 C CA . MET A 1 141 ? -17.181 -2.737 25.835 1.00 95.56 141 MET A CA 1
ATOM 1135 C C . MET A 1 141 ? -17.730 -1.972 27.045 1.00 95.56 141 MET A C 1
ATOM 1137 O O . MET A 1 141 ? -17.873 -2.546 28.123 1.00 95.56 141 MET A O 1
ATOM 1141 N N . GLN A 1 142 ? -18.077 -0.691 26.884 1.00 96.12 142 GLN A N 1
ATOM 1142 C CA . GLN A 1 142 ? -18.685 0.107 27.954 1.00 96.12 142 GLN A CA 1
ATOM 1143 C C . GLN A 1 142 ? -20.087 -0.381 28.328 1.00 96.12 142 GLN A C 1
ATOM 1145 O O . GLN A 1 142 ? -20.503 -0.254 29.482 1.00 96.12 142 GLN A O 1
ATOM 1150 N N . PHE A 1 143 ? -20.846 -0.899 27.366 1.00 95.50 143 PHE A N 1
ATOM 1151 C CA . PHE A 1 143 ? -22.142 -1.510 27.617 1.00 95.50 143 PHE A CA 1
ATOM 1152 C C . PHE A 1 143 ? -21.979 -2.806 28.410 1.00 95.50 143 PHE A C 1
ATOM 1154 O O . PHE A 1 143 ? -22.515 -2.910 29.508 1.00 95.50 143 PHE A O 1
ATOM 1161 N N . LEU A 1 144 ? -21.146 -3.732 27.930 1.00 95.81 144 LEU A N 1
ATOM 1162 C CA . LEU A 1 144 ? -20.854 -4.990 28.614 1.00 95.81 144 LEU A CA 1
ATOM 1163 C C . LEU A 1 144 ? -20.279 -4.761 30.015 1.00 95.81 144 LEU A C 1
ATOM 1165 O O . LEU A 1 144 ? -20.680 -5.440 30.951 1.00 95.81 144 LEU A O 1
ATOM 1169 N N . ALA A 1 145 ? -19.394 -3.779 30.201 1.00 95.31 145 ALA A N 1
ATOM 1170 C CA . ALA A 1 145 ? -18.867 -3.439 31.521 1.00 95.31 145 ALA A CA 1
ATOM 1171 C C . ALA A 1 145 ? -19.971 -2.977 32.488 1.00 95.31 145 ALA A C 1
ATOM 1173 O O . ALA A 1 145 ? -19.958 -3.354 33.661 1.00 95.31 145 ALA A O 1
ATOM 1174 N N . ARG A 1 146 ? -20.943 -2.192 32.001 1.00 95.38 146 ARG A N 1
ATOM 1175 C CA . ARG A 1 146 ? -22.103 -1.760 32.794 1.00 95.38 146 ARG A CA 1
ATOM 1176 C C . ARG A 1 146 ? -23.052 -2.914 33.093 1.00 95.38 146 ARG A C 1
ATOM 1178 O O . ARG A 1 146 ? -23.475 -3.044 34.236 1.00 95.38 146 ARG A O 1
ATOM 1185 N N . GLU A 1 147 ? -23.325 -3.768 32.114 1.00 96.81 147 GLU A N 1
ATOM 1186 C CA . GLU A 1 147 ? -24.150 -4.965 32.300 1.00 96.81 147 GLU A CA 1
ATOM 1187 C C . GLU A 1 147 ? -23.518 -5.939 33.300 1.00 96.81 147 GLU A C 1
ATOM 1189 O O . GLU A 1 147 ? -24.179 -6.397 34.225 1.00 96.81 147 GLU A O 1
ATOM 1194 N N . VAL A 1 148 ? -22.210 -6.195 33.200 1.00 94.62 148 VAL A N 1
ATOM 1195 C CA . VAL A 1 148 ? -21.479 -7.045 34.153 1.00 94.62 148 VAL A CA 1
ATOM 1196 C C . VAL A 1 148 ? -21.463 -6.427 35.551 1.00 94.62 148 VAL A C 1
ATOM 1198 O O . VAL A 1 148 ? -21.620 -7.145 36.539 1.00 94.62 148 VAL A O 1
ATOM 1201 N N . ALA A 1 149 ? -21.305 -5.105 35.667 1.00 91.75 149 ALA A N 1
ATOM 1202 C CA . ALA A 1 149 ? -21.403 -4.420 36.953 1.00 91.75 149 ALA A CA 1
ATOM 1203 C C . ALA A 1 149 ? -22.813 -4.539 37.558 1.00 91.75 149 ALA A C 1
ATOM 1205 O O . ALA A 1 149 ? -22.935 -4.823 38.749 1.00 91.75 149 ALA A O 1
ATOM 1206 N N . GLY A 1 150 ? -23.864 -4.390 36.744 1.00 92.31 150 GLY A N 1
ATOM 1207 C CA . GLY A 1 150 ? -25.255 -4.587 37.155 1.00 92.31 150 GLY A CA 1
ATOM 1208 C C . GLY A 1 150 ? -25.532 -6.024 37.599 1.00 92.31 150 GLY A C 1
ATOM 1209 O O . GLY A 1 150 ? -26.042 -6.236 38.697 1.00 92.31 150 GLY A O 1
ATOM 1210 N N . LEU A 1 151 ? -25.101 -7.011 36.807 1.00 90.19 151 LEU A N 1
ATOM 1211 C CA . LEU A 1 151 ? -25.180 -8.433 37.147 1.00 90.19 151 LEU A CA 1
ATOM 1212 C C . LEU A 1 151 ? -24.465 -8.723 38.472 1.00 90.19 151 LEU A C 1
ATOM 1214 O O . LEU A 1 151 ? -24.996 -9.436 39.317 1.00 90.19 151 LEU A O 1
ATOM 1218 N N . ARG A 1 152 ? -23.276 -8.151 38.685 1.00 90.38 152 ARG A N 1
ATOM 1219 C CA . ARG A 1 152 ? -22.512 -8.321 39.926 1.00 90.38 152 ARG A CA 1
ATOM 1220 C C . ARG A 1 152 ? -23.257 -7.773 41.143 1.00 90.38 152 ARG A C 1
ATOM 1222 O O . ARG A 1 152 ? -23.218 -8.414 42.188 1.00 90.38 152 ARG A O 1
ATOM 1229 N N . ILE A 1 153 ? -23.896 -6.609 41.026 1.00 88.44 153 ILE A N 1
ATOM 1230 C CA . ILE A 1 153 ? -24.686 -6.018 42.117 1.00 88.44 153 ILE A CA 1
ATOM 1231 C C . ILE A 1 153 ? -25.915 -6.887 42.398 1.00 88.44 153 ILE A C 1
ATOM 1233 O O . ILE A 1 153 ? -26.113 -7.290 43.539 1.00 88.44 153 ILE A O 1
ATOM 1237 N N . ALA A 1 154 ? -26.668 -7.263 41.361 1.00 84.56 154 ALA A N 1
ATOM 1238 C CA . ALA A 1 154 ? -27.849 -8.113 41.496 1.00 84.56 154 ALA A CA 1
ATOM 1239 C C . ALA A 1 154 ? -27.516 -9.485 42.113 1.00 84.56 154 ALA A C 1
ATOM 1241 O O . ALA A 1 154 ? -28.214 -9.954 43.006 1.00 84.56 154 ALA A O 1
ATOM 1242 N N . LEU A 1 155 ? -26.414 -10.117 41.693 1.00 80.56 155 LEU A N 1
ATOM 1243 C CA . LEU A 1 155 ? -25.929 -11.354 42.310 1.00 80.56 155 LEU A CA 1
ATOM 1244 C C . LEU A 1 155 ? -25.435 -11.126 43.742 1.00 80.56 155 LEU A C 1
ATOM 1246 O O . LEU A 1 155 ? -25.681 -11.969 44.596 1.00 80.56 155 LEU A O 1
ATOM 1250 N N . GLY A 1 156 ? -24.781 -9.996 44.022 1.00 76.50 156 GLY A N 1
ATOM 1251 C CA . GLY A 1 156 ? -24.355 -9.627 45.372 1.00 76.50 156 GLY A CA 1
ATOM 1252 C C . GLY A 1 156 ? -25.520 -9.435 46.348 1.00 76.50 156 GLY A C 1
ATOM 1253 O O . GLY A 1 156 ? -25.385 -9.782 47.518 1.00 76.50 156 GLY A O 1
ATOM 1254 N N . GLU A 1 157 ? -26.660 -8.931 45.872 1.00 68.88 157 GLU A N 1
ATOM 1255 C CA . GLU A 1 157 ? -27.888 -8.773 46.662 1.00 68.88 157 GLU A CA 1
ATOM 1256 C C . GLU A 1 157 ? -28.660 -10.095 46.834 1.00 68.88 157 GLU A C 1
ATOM 1258 O O . GLU A 1 157 ? -29.258 -10.317 47.885 1.00 68.88 157 GLU A O 1
ATOM 1263 N N . VAL A 1 158 ? -28.632 -10.992 45.838 1.00 63.72 158 VAL A N 1
ATOM 1264 C CA . VAL A 1 158 ? -29.455 -12.220 45.818 1.00 63.72 158 VAL A CA 1
ATOM 1265 C C . VAL A 1 158 ? -28.726 -13.462 46.344 1.00 63.72 158 VAL A C 1
ATOM 1267 O O . VAL A 1 158 ? -29.363 -14.368 46.876 1.00 63.72 158 VAL A O 1
ATOM 1270 N N . ALA A 1 159 ? -27.402 -13.553 46.234 1.00 60.59 159 ALA A N 1
ATOM 1271 C CA . ALA A 1 159 ? -26.692 -14.775 46.583 1.00 60.59 159 ALA A CA 1
ATOM 1272 C C . ALA A 1 159 ? -25.267 -14.488 47.046 1.00 60.59 159 ALA A C 1
ATOM 1274 O O . ALA A 1 159 ? -24.435 -14.024 46.276 1.00 60.59 159 ALA A O 1
ATOM 1275 N N . THR A 1 160 ? -24.943 -14.864 48.285 1.00 65.00 160 THR A N 1
ATOM 1276 C CA . THR A 1 160 ? -23.897 -15.887 48.520 1.00 65.00 160 THR A CA 1
ATOM 1277 C C . THR A 1 160 ? -23.552 -16.071 49.985 1.00 65.00 160 THR A C 1
ATOM 1279 O O . THR A 1 160 ? -23.022 -17.115 50.342 1.00 65.00 160 THR A O 1
ATOM 1282 N N . ARG A 1 161 ? -23.825 -15.109 50.865 1.00 68.75 161 ARG A N 1
ATOM 1283 C CA . ARG A 1 161 ? -23.472 -15.303 52.273 1.00 68.75 161 ARG A CA 1
ATOM 1284 C C . ARG A 1 161 ? -24.661 -15.694 53.117 1.00 68.75 161 ARG A C 1
ATOM 1286 O O . ARG A 1 161 ? -24.675 -16.808 53.618 1.00 68.75 161 ARG A O 1
ATOM 1293 N N . ASP A 1 162 ? -25.648 -14.825 53.259 1.00 71.56 162 ASP A N 1
ATOM 1294 C CA . ASP A 1 162 ? -26.699 -15.073 54.246 1.00 71.56 162 ASP A CA 1
ATOM 1295 C C . ASP A 1 162 ? -27.720 -16.106 53.763 1.00 71.56 162 ASP A C 1
ATOM 1297 O O . ASP A 1 162 ? -28.072 -16.989 54.537 1.00 71.56 162 ASP A O 1
ATOM 1301 N N . TYR A 1 163 ? -28.066 -16.105 52.470 1.00 77.75 163 TYR A N 1
ATOM 1302 C CA . TYR A 1 163 ? -28.929 -17.130 51.867 1.00 77.75 163 TYR A CA 1
ATOM 1303 C C . TYR A 1 163 ? -28.264 -18.519 51.799 1.00 77.75 163 TYR A C 1
ATOM 1305 O O . TYR A 1 163 ? -28.835 -19.501 52.256 1.00 77.75 163 TYR A O 1
ATOM 1313 N N . LEU A 1 164 ? -27.013 -18.624 51.315 1.00 79.19 164 LEU A N 1
ATOM 1314 C CA . LEU A 1 164 ? -26.291 -19.912 51.331 1.00 79.19 164 LEU A CA 1
ATOM 1315 C C . LEU A 1 164 ? -26.057 -20.407 52.763 1.00 79.19 164 LEU A C 1
ATOM 1317 O O . LEU A 1 164 ? -26.070 -21.609 53.009 1.00 79.19 164 LEU A O 1
ATOM 1321 N N . ARG A 1 165 ? -25.855 -19.496 53.722 1.00 84.12 165 ARG A N 1
ATOM 1322 C CA . ARG A 1 165 ? -25.695 -19.851 55.133 1.00 84.12 165 ARG A CA 1
ATOM 1323 C C . ARG A 1 165 ? -27.003 -20.306 55.765 1.00 84.12 165 ARG A C 1
ATOM 1325 O O . ARG A 1 165 ? -26.949 -21.225 56.578 1.00 84.12 165 ARG A O 1
ATOM 1332 N N . SER A 1 166 ? -28.136 -19.684 55.439 1.00 87.00 166 SER A N 1
ATOM 1333 C CA . SER A 1 166 ? -29.441 -20.140 55.918 1.00 87.00 166 SER A CA 1
ATOM 1334 C C . SER A 1 166 ? -29.802 -21.486 55.309 1.00 87.00 166 SER A C 1
ATOM 1336 O O . SER A 1 166 ? -30.225 -22.360 56.051 1.00 87.00 166 SER A O 1
ATOM 1338 N N . GLU A 1 167 ? -29.539 -21.694 54.017 1.00 90.81 167 GLU A N 1
ATOM 1339 C CA . GLU A 1 167 ? -29.857 -22.953 53.340 1.00 90.81 167 GLU A CA 1
ATOM 1340 C C . GLU A 1 167 ? -28.986 -24.105 53.845 1.00 90.81 167 GLU A C 1
ATOM 1342 O O . GLU A 1 167 ? -29.501 -25.156 54.213 1.00 90.81 167 GLU A O 1
ATOM 1347 N N . LEU A 1 168 ? -27.671 -23.885 53.989 1.00 88.00 168 LEU A N 1
ATOM 1348 C CA . LEU A 1 168 ? -26.781 -24.866 54.617 1.00 88.00 168 LEU A CA 1
ATOM 1349 C C . LEU A 1 168 ? -27.213 -25.198 56.045 1.00 88.00 168 LEU A C 1
ATOM 1351 O O . LEU A 1 168 ? -27.067 -26.338 56.466 1.00 88.00 168 LEU A O 1
ATOM 1355 N N . ARG A 1 169 ? -27.714 -24.215 56.802 1.00 90.06 169 ARG A N 1
ATOM 1356 C CA . ARG A 1 169 ? -28.137 -24.405 58.194 1.00 90.06 169 ARG A CA 1
ATOM 1357 C C . ARG A 1 169 ? -29.501 -25.083 58.303 1.00 90.06 169 ARG A C 1
ATOM 1359 O O . ARG A 1 169 ? -29.662 -25.894 59.204 1.00 90.06 169 ARG A O 1
ATOM 1366 N N . SER A 1 170 ? -30.419 -24.797 57.381 1.00 92.06 170 SER A N 1
ATOM 1367 C CA . SER A 1 170 ? -31.692 -25.506 57.229 1.00 92.06 170 SER A CA 1
ATOM 1368 C C . SER A 1 170 ? -31.439 -26.975 56.906 1.00 92.06 170 SER A C 1
ATOM 1370 O O . SER A 1 170 ? -31.865 -27.840 57.657 1.00 92.06 170 SER A O 1
ATOM 1372 N N . LEU A 1 171 ? -30.631 -27.255 55.875 1.00 91.81 171 LEU A N 1
ATOM 1373 C CA . LEU A 1 171 ? -30.275 -28.622 55.485 1.00 91.81 171 LEU A CA 1
ATOM 1374 C C . LEU A 1 171 ? -29.541 -29.380 56.602 1.00 91.81 171 LEU A C 1
ATOM 1376 O O . LEU A 1 171 ? -29.754 -30.576 56.773 1.00 91.81 171 LEU A O 1
ATOM 1380 N N . LEU A 1 172 ? -28.675 -28.706 57.373 1.00 91.25 172 LEU A N 1
ATOM 1381 C CA . LEU A 1 172 ? -28.024 -29.328 58.532 1.00 91.25 172 LEU A CA 1
ATOM 1382 C C . LEU A 1 172 ? -29.027 -29.667 59.644 1.00 91.25 172 LEU A C 1
ATOM 1384 O O . LEU A 1 172 ? -28.876 -30.703 60.284 1.00 91.25 172 LEU A O 1
ATOM 1388 N N . GLY A 1 173 ? -30.008 -28.790 59.880 1.00 89.88 173 GLY A N 1
ATOM 1389 C CA . GLY A 1 173 ? -31.071 -28.994 60.864 1.00 89.88 173 GLY A CA 1
ATOM 1390 C C . GLY A 1 173 ? -31.954 -30.185 60.503 1.00 89.88 173 GLY A C 1
ATOM 1391 O O . GLY A 1 173 ? -32.131 -31.072 61.331 1.00 89.88 173 GLY A O 1
ATOM 1392 N N . ASP A 1 174 ? -32.389 -30.267 59.243 1.00 88.75 174 ASP A N 1
ATOM 1393 C CA . ASP A 1 174 ? -33.188 -31.388 58.732 1.00 88.75 174 ASP A CA 1
ATOM 1394 C C . ASP A 1 174 ? -32.456 -32.735 58.902 1.00 88.75 174 ASP A C 1
ATOM 1396 O O . ASP A 1 174 ? -33.061 -33.748 59.251 1.00 88.75 174 ASP A O 1
ATOM 1400 N N . LEU A 1 175 ? -31.131 -32.760 58.691 1.00 85.69 175 LEU A N 1
ATOM 1401 C CA . LEU A 1 175 ? -30.313 -33.958 58.908 1.00 85.69 175 LEU A CA 1
ATOM 1402 C C . LEU A 1 175 ? -30.101 -34.285 60.396 1.00 85.69 175 LEU A C 1
ATOM 1404 O O . LEU A 1 175 ? -30.031 -35.463 60.739 1.00 85.69 175 LEU A O 1
ATOM 1408 N N . GLN A 1 176 ? -29.995 -33.282 61.275 1.00 83.44 176 GLN A N 1
ATOM 1409 C CA . GLN A 1 176 ? -29.908 -33.498 62.726 1.00 83.44 176 GLN A CA 1
ATOM 1410 C C . GLN A 1 176 ? -31.205 -34.069 63.292 1.00 83.44 176 GLN A C 1
ATOM 1412 O O . GLN A 1 176 ? -31.144 -34.985 64.102 1.00 83.44 176 GLN A O 1
ATOM 1417 N N . GLU A 1 177 ? -32.359 -33.591 62.833 1.00 78.19 177 GLU A N 1
ATOM 1418 C CA . GLU A 1 177 ? -33.665 -34.086 63.277 1.00 78.19 177 GLU A CA 1
ATOM 1419 C C . GLU A 1 177 ? -33.908 -35.549 62.869 1.00 78.19 177 GLU A C 1
ATOM 1421 O O . GLU A 1 177 ? -34.538 -36.308 63.598 1.00 78.19 177 GLU A O 1
ATOM 1426 N N . LEU A 1 178 ? -33.325 -35.985 61.747 1.00 75.31 178 LEU A N 1
ATOM 1427 C CA . LEU A 1 178 ? -33.308 -37.395 61.341 1.00 75.31 178 LEU A CA 1
ATOM 1428 C C . LEU A 1 178 ? -32.301 -38.254 62.124 1.00 75.31 178 LEU A C 1
ATOM 1430 O O . LEU A 1 178 ? -32.390 -39.482 62.078 1.00 75.31 178 LEU A O 1
ATOM 1434 N N . GLN A 1 179 ? -31.324 -37.635 62.790 1.00 69.88 179 GLN A N 1
ATOM 1435 C CA . GLN A 1 179 ? -30.264 -38.322 63.527 1.00 69.88 179 GLN A CA 1
ATOM 1436 C C . GLN A 1 179 ? -30.466 -38.292 65.051 1.00 69.88 179 GLN A C 1
ATOM 1438 O O . GLN A 1 179 ? -29.791 -39.053 65.746 1.00 69.88 179 GLN A O 1
ATOM 1443 N N . ASP A 1 180 ? -31.381 -37.464 65.566 1.00 65.06 180 ASP A N 1
ATOM 1444 C CA . ASP A 1 180 ? -31.698 -37.392 66.992 1.00 65.06 180 ASP A CA 1
ATOM 1445 C C . ASP A 1 180 ? -32.476 -38.653 67.439 1.00 65.06 180 ASP A C 1
ATOM 1447 O O . ASP A 1 180 ? -33.600 -38.882 66.979 1.00 65.06 180 ASP A O 1
ATOM 1451 N N . PRO A 1 181 ? -31.900 -39.519 68.295 1.00 56.12 181 PRO A N 1
ATOM 1452 C CA . PRO A 1 181 ? -32.522 -40.776 68.714 1.00 56.12 181 PRO A CA 1
ATOM 1453 C C . PRO A 1 181 ? -33.655 -40.597 69.735 1.00 56.12 181 PRO A C 1
ATOM 1455 O O . PRO A 1 181 ? -34.390 -41.550 69.964 1.00 56.12 181 PRO A O 1
ATOM 1458 N N . ASP A 1 182 ? -33.832 -39.401 70.309 1.00 56.94 182 ASP A N 1
ATOM 1459 C CA . ASP A 1 182 ? -34.886 -39.080 71.292 1.00 56.94 182 ASP A CA 1
ATOM 1460 C C . ASP A 1 182 ? -36.234 -38.718 70.628 1.00 56.94 182 ASP A C 1
ATOM 1462 O O . ASP A 1 182 ? -37.062 -37.977 71.166 1.00 56.94 182 ASP A O 1
ATOM 1466 N N . SER A 1 183 ? -36.481 -39.244 69.425 1.00 52.12 183 SER A N 1
ATOM 1467 C CA . SER A 1 183 ? -37.775 -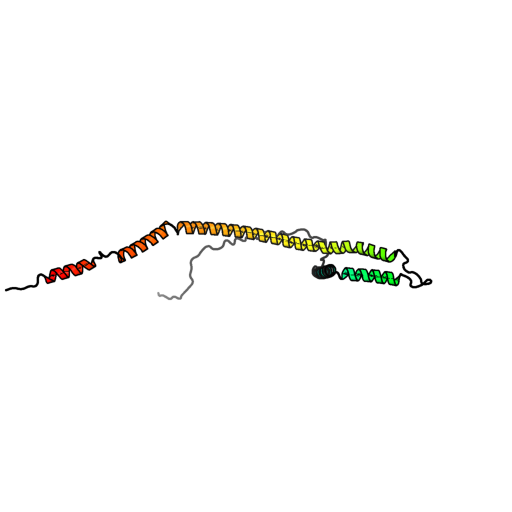39.118 68.759 1.00 52.12 183 SER A CA 1
ATOM 1468 C C . SER A 1 183 ? -38.877 -39.738 69.649 1.00 52.12 183 SER A C 1
ATOM 1470 O O . SER A 1 183 ? -38.660 -40.826 70.185 1.00 52.12 183 SER A O 1
ATOM 1472 N N . PRO A 1 184 ? -40.084 -39.141 69.777 1.00 55.75 184 PRO A N 1
ATOM 1473 C CA . PRO A 1 184 ? -41.193 -39.609 70.638 1.00 55.75 184 PRO A CA 1
ATOM 1474 C C . PRO A 1 184 ? -41.738 -41.027 70.357 1.00 55.75 184 PRO A C 1
ATOM 1476 O O . PRO A 1 184 ? -42.801 -41.409 70.845 1.00 55.75 184 PRO A O 1
ATOM 1479 N N . LEU A 1 185 ? -41.053 -41.821 69.536 1.00 54.22 185 LE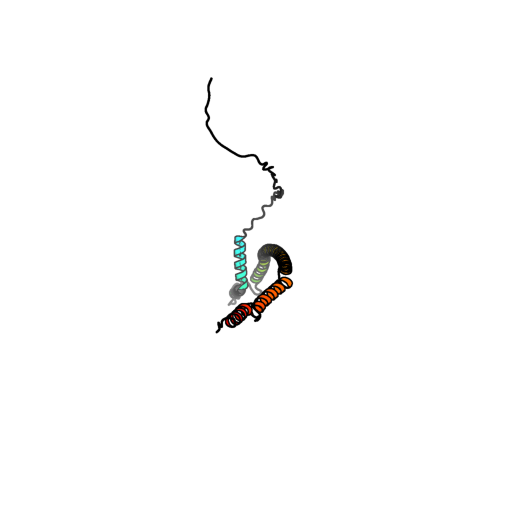U A N 1
ATOM 1480 C CA . LEU A 1 185 ? -41.391 -43.205 69.230 1.00 54.22 185 LEU A CA 1
ATOM 1481 C C . LEU A 1 185 ? -41.065 -44.170 70.388 1.00 54.22 185 LEU A C 1
ATOM 1483 O O . LEU A 1 185 ? -41.619 -45.270 70.409 1.00 54.22 185 LEU A O 1
ATOM 1487 N N . ASP A 1 186 ? -40.283 -43.745 71.386 1.00 51.69 186 ASP A N 1
ATOM 1488 C CA . ASP A 1 186 ? -40.068 -44.500 72.634 1.00 51.69 186 ASP A CA 1
ATOM 1489 C C . ASP A 1 186 ? -41.244 -44.395 73.634 1.00 51.69 186 ASP A C 1
ATOM 1491 O O . ASP A 1 186 ? -41.441 -45.284 74.473 1.00 51.69 186 ASP A O 1
ATOM 1495 N N . ASP A 1 187 ? -42.119 -43.389 73.502 1.00 54.56 187 ASP A N 1
ATOM 1496 C CA . ASP A 1 187 ? -43.303 -43.236 74.367 1.00 54.56 187 ASP A CA 1
ATOM 1497 C C . ASP A 1 187 ? -44.408 -44.265 74.055 1.00 54.56 187 ASP A C 1
ATOM 1499 O O . ASP A 1 187 ? -45.203 -44.639 74.925 1.00 54.56 187 ASP A O 1
ATOM 1503 N N . ILE A 1 188 ? -44.451 -44.789 72.823 1.00 57.03 188 ILE A N 1
ATOM 1504 C CA . ILE A 1 188 ? -45.394 -45.856 72.446 1.00 57.03 188 ILE A CA 1
ATOM 1505 C C . ILE A 1 188 ? -44.943 -47.202 73.036 1.00 57.03 188 ILE A C 1
ATOM 1507 O O . ILE A 1 188 ? -45.774 -48.007 73.468 1.00 57.03 188 ILE A O 1
ATOM 1511 N N . GLN A 1 189 ? -43.632 -47.442 73.113 1.00 58.69 189 GLN A N 1
ATOM 1512 C CA . GLN A 1 189 ? -43.080 -48.710 73.592 1.00 58.69 189 GLN A CA 1
ATOM 1513 C C . GLN A 1 189 ? -43.115 -48.813 75.128 1.00 58.69 189 GLN A C 1
ATOM 1515 O O . GLN A 1 189 ? -43.430 -49.871 75.677 1.00 58.69 189 GLN A O 1
ATOM 1520 N N . SER A 1 190 ? -42.906 -47.697 75.831 1.00 55.66 190 SER A N 1
ATOM 1521 C CA . SER A 1 190 ? -42.985 -47.620 77.296 1.00 55.66 190 SER A CA 1
ATOM 1522 C C . SER A 1 190 ? -44.424 -47.696 77.837 1.00 55.66 190 SER A C 1
ATOM 1524 O O . SER A 1 190 ? -44.651 -48.349 78.859 1.00 55.66 190 SER A O 1
ATOM 1526 N N . ARG A 1 191 ? -45.430 -47.162 77.122 1.00 58.34 191 ARG A N 1
ATOM 1527 C CA . ARG A 1 191 ? -46.856 -47.393 77.447 1.00 58.34 191 ARG A CA 1
ATOM 1528 C C . ARG A 1 191 ? -47.287 -48.852 77.261 1.00 58.34 191 ARG A C 1
ATOM 1530 O O . ARG A 1 191 ? -48.038 -49.368 78.084 1.00 58.34 191 ARG A O 1
ATOM 1537 N N . SER A 1 192 ? -46.778 -49.540 76.236 1.00 57.44 192 SER A N 1
ATOM 1538 C CA . SER A 1 192 ? -47.066 -50.967 76.013 1.00 57.44 192 SER A CA 1
ATOM 1539 C C . SER A 1 192 ? -46.458 -51.882 77.085 1.00 57.44 192 SER A C 1
ATOM 1541 O O . SER A 1 192 ? -47.003 -52.954 77.340 1.00 57.44 192 SER A O 1
ATOM 1543 N N . ALA A 1 193 ? -45.340 -51.491 77.704 1.00 58.56 193 ALA A N 1
ATOM 1544 C CA . ALA A 1 193 ? -44.701 -52.264 78.771 1.00 58.56 193 ALA A CA 1
ATOM 1545 C C . ALA A 1 193 ? -45.364 -52.063 80.150 1.00 58.56 193 ALA A C 1
ATOM 1547 O O . ALA A 1 193 ? -45.256 -52.938 81.011 1.00 58.56 193 ALA A O 1
ATOM 1548 N N . GLY A 1 194 ? -46.055 -50.934 80.359 1.00 57.09 194 GLY A N 1
ATOM 1549 C CA . GLY A 1 194 ? -46.848 -50.666 81.565 1.00 57.09 194 GLY A CA 1
ATOM 1550 C C . GLY A 1 194 ? -48.166 -51.443 81.601 1.00 57.09 194 GLY A C 1
ATOM 1551 O O . GLY A 1 194 ? -48.475 -52.065 82.610 1.00 57.09 194 GLY A O 1
ATOM 1552 N N . GLU A 1 195 ? -48.883 -51.506 80.476 1.00 59.69 195 GLU A N 1
ATOM 1553 C CA . GLU A 1 195 ? -50.207 -52.153 80.389 1.00 59.69 195 GLU A CA 1
ATOM 1554 C C . GLU A 1 195 ? -50.155 -53.688 80.567 1.00 59.69 195 GLU A C 1
ATOM 1556 O O . GLU A 1 195 ? -51.128 -54.318 80.971 1.00 59.69 195 GLU A O 1
ATOM 1561 N N . ALA A 1 196 ? -49.003 -54.321 80.315 1.00 57.78 196 ALA A N 1
ATOM 1562 C CA . ALA A 1 196 ? -48.829 -55.767 80.497 1.00 57.78 196 ALA A CA 1
ATOM 1563 C C . ALA A 1 196 ? -48.555 -56.189 81.956 1.00 57.78 196 ALA A C 1
ATOM 1565 O O . ALA A 1 196 ? -48.523 -57.385 82.242 1.00 57.78 196 ALA A O 1
ATOM 1566 N N . ARG A 1 197 ? -48.330 -55.240 82.879 1.00 58.41 197 ARG A N 1
ATOM 1567 C CA . ARG A 1 197 ? -48.052 -55.527 84.301 1.00 58.41 197 ARG A CA 1
ATOM 1568 C C . ARG A 1 197 ? -49.289 -55.477 85.200 1.00 58.41 197 ARG A C 1
ATOM 1570 O O . ARG A 1 197 ? -49.225 -56.006 86.304 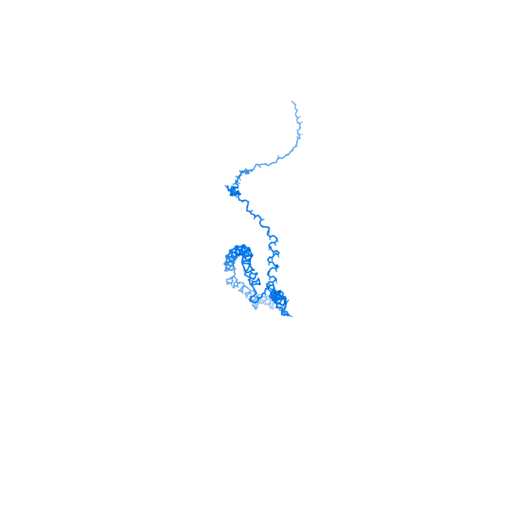1.00 58.41 197 ARG A O 1
ATOM 1577 N N . ASP A 1 198 ? -50.405 -54.945 84.703 1.00 58.31 198 ASP A N 1
ATOM 1578 C CA . ASP A 1 198 ? -51.662 -54.808 85.455 1.00 58.31 198 ASP A CA 1
ATOM 1579 C C . ASP A 1 198 ? -52.711 -55.887 85.107 1.00 58.31 198 ASP A C 1
ATOM 1581 O O . ASP A 1 198 ? -53.854 -55.833 85.560 1.00 58.31 198 ASP A O 1
ATOM 1585 N N . ALA A 1 199 ? -52.328 -56.910 84.335 1.00 60.31 199 ALA A N 1
ATOM 1586 C CA . ALA A 1 199 ? -53.195 -58.020 83.944 1.00 60.31 199 ALA A CA 1
ATOM 1587 C C . ALA A 1 199 ? -52.758 -59.356 84.576 1.00 60.31 199 ALA A C 1
ATOM 1589 O O . ALA A 1 199 ? -52.404 -60.297 83.870 1.00 60.31 199 ALA A O 1
ATOM 1590 N N . GLU A 1 200 ? -52.824 -59.467 85.904 1.00 59.75 200 GLU A N 1
ATOM 1591 C CA . GLU A 1 200 ? -52.935 -60.773 86.570 1.00 59.75 200 GLU A CA 1
ATOM 1592 C C . GLU A 1 200 ? -54.190 -60.783 87.464 1.00 59.75 200 GLU A C 1
ATOM 1594 O O . GLU A 1 200 ? -54.257 -60.029 88.438 1.00 59.75 200 GLU A O 1
ATOM 1599 N N . PRO A 1 201 ? -55.226 -61.583 87.139 1.00 64.88 201 PRO A N 1
ATOM 1600 C CA . PRO A 1 201 ? -56.365 -61.782 88.017 1.00 64.88 201 PRO A CA 1
ATOM 1601 C C . PRO A 1 201 ? -56.051 -62.897 89.023 1.00 64.88 201 PRO A C 1
ATOM 1603 O O . PRO A 1 201 ? -55.591 -63.973 88.640 1.00 64.88 201 PRO A O 1
ATOM 1606 N N . GLY A 1 202 ? -56.348 -62.638 90.302 1.00 56.19 202 GLY A N 1
ATOM 1607 C CA . GLY A 1 202 ? -56.323 -63.638 91.378 1.00 56.19 202 GLY A CA 1
ATOM 1608 C C . GLY A 1 202 ? -57.223 -64.855 91.095 1.00 56.19 202 GLY A C 1
ATOM 1609 O O . GLY A 1 202 ? -57.982 -64.853 90.118 1.00 56.19 202 GLY A O 1
ATOM 1610 N N . PRO A 1 203 ? -57.186 -65.898 91.940 1.00 54.75 203 PRO A N 1
ATOM 1611 C CA . PRO A 1 203 ? -57.461 -65.777 93.379 1.00 54.75 203 PRO A CA 1
ATOM 1612 C C . PRO A 1 203 ? -56.448 -66.442 94.327 1.00 54.75 203 PRO A C 1
ATOM 1614 O O . PRO A 1 203 ? -55.689 -67.336 93.892 1.00 54.75 203 PRO A O 1
#

Secondary structure (DSSP, 8-state):
--------------------------------------------HHHHHHHHHHHHHHHHTSHHHHHHHHHHHHHHHHHS-SSTTS--SS-TTTHHHHHHHHHHHHHHHHHHHHHHHHHHHHHHHHHHHHHHHHHHHHHHHHHHHHHHHHHHHHHHHHSSSHHHHHHHHHHHHHHHHTT-TT-TTHHHHHHHHHHTSS-----

pLDDT: mean 73.19, std 15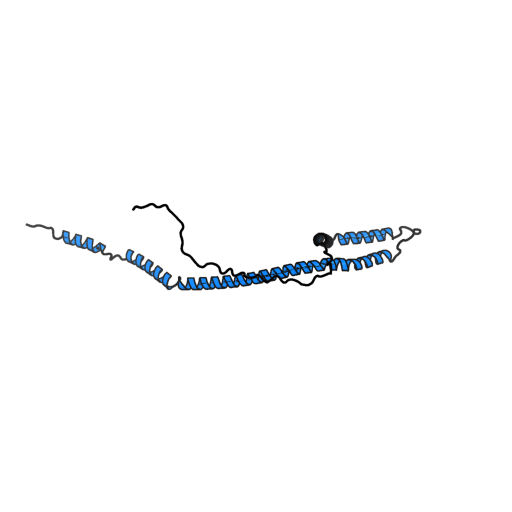.16, range [41.44, 96.81]

Radius of gyration: 50.42 Å; chains: 1; bounding box: 138×90×136 Å

Sequence (203 aa):
MSSTTCYRRAGARRGSPVAREDRRVRLDSPVDPRRSFVRRPAYDPDIFGQLSERIARFIGTGRFLVYMTVVVLVWIIWNVPVGPDRAQFDEYPFIFLTLALSLQASYAAPLILLAQNRQEARDRVNMDQDRDANARAHADMQFLAREVAGLRIALGEVATRDYLRSELRSLLGDLQELQDPDSPLDDIQSRSAGEARDAEPGP

Foldseek 3Di:
DDDDDDDDDDDDDDDDDDDPPPPPPPPDDPPPPDPPPPPPPPDPPVVLVVVLVVVVVCVVPCVVVVVVVVVVVVVCVVQVDPDDDDDRPADPVRVVVVVVVVVVVVVVVVVVVVSVVVVVVVVVVVVVVVVVVVVVVVVVVVVVVVVVVVVVVVCVVVDDPPVVVVVVVVVVVVVVVVVDPPPCPVVVVVVVVVVVVPPDDDD